Protein AF-A0A812UZ94-F1 (afdb_monomer)

Solvent-accessible surface area (backbone atoms only — not comparable to full-atom values): 16122 Å² total; per-residue (Å²): 138,84,85,81,78,79,76,74,79,76,76,75,58,79,16,73,42,64,93,39,60,59,70,57,32,47,74,72,68,49,76,82,54,47,63,86,44,44,56,49,54,38,45,9,80,74,51,64,60,70,70,61,31,51,54,51,51,44,67,63,36,48,63,55,65,44,70,44,53,54,57,40,67,36,97,83,65,80,47,77,34,67,25,68,38,75,35,92,73,45,68,80,71,57,62,71,57,18,50,54,41,22,54,40,22,64,75,65,41,54,71,78,71,88,79,67,84,50,37,30,31,30,78,41,89,82,66,49,81,50,28,33,25,51,54,64,54,47,59,68,54,11,53,55,53,42,56,65,70,40,72,85,69,74,52,65,28,47,54,51,40,51,72,62,34,45,71,70,33,38,29,37,42,47,59,55,15,59,57,40,53,52,50,47,25,48,51,51,48,59,70,60,51,76,48,79,57,50,74,64,54,51,49,51,52,49,53,48,52,50,54,56,45,53,52,49,23,70,76,70,73,52,43,92,84,41,90,60,31,68,61,52,52,54,51,49,53,50,56,54,38,63,76,45,90,66,62,78,81,78,77,80,75,88,70,79,86,78,92,75,88,83,89,79,81,88,81,78,88,85,137

pLDDT: mean 77.2, std 20.13, range [26.27, 94.75]

Radius of gyration: 25.33 Å; Cα contacts (8 Å, |Δi|>4): 313; chains: 1; bounding box: 79×41×74 Å

Sequence (271 aa):
MSTTTFVSAESKKKGLLQGLPPDQAHMAGTELYKPELTLEDLFGEDVPSGSALLDQVLAVYGDGHIDVPWFAPGENGKQMIRTIVRSPLSRELQLSTVEAYKNRILAESISQVAAGEPVFKFRSSARQWPIEAGTWNHRVAAVYAAAEEDTEKANHNIQTVLKRGLVSVKVVHPMIPPAIWRRFIITHNLFHSGSGSNFLDYLEDSLRLESEWELTCSQTGLHSQSAAYRNAYRNFVLAKSCLVGRVGTYGHRPSETQTHYYTGPLLMYDV

Structure (mmCIF, N/CA/C/O backbone):
data_AF-A0A812UZ94-F1
#
_entry.id   AF-A0A812UZ94-F1
#
loop_
_atom_site.group_PDB
_atom_site.id
_atom_site.type_symbol
_atom_site.label_atom_id
_atom_site.label_alt_id
_atom_site.label_comp_id
_atom_site.label_asym_id
_atom_site.label_entity_id
_atom_site.label_seq_id
_atom_site.pdbx_PDB_ins_code
_atom_site.Cartn_x
_atom_site.Cartn_y
_atom_site.Cartn_z
_atom_site.occupancy
_atom_site.B_iso_or_equiv
_atom_site.auth_seq_id
_atom_site.auth_comp_id
_atom_site.auth_asym_id
_atom_site.auth_atom_id
_atom_site.pdbx_PDB_model_num
ATOM 1 N N . MET A 1 1 ? -45.987 -3.554 43.458 1.00 40.44 1 MET A N 1
ATOM 2 C CA . MET A 1 1 ? -46.017 -4.132 42.099 1.00 40.44 1 MET A CA 1
ATOM 3 C C . MET A 1 1 ? -44.882 -3.483 41.331 1.00 40.44 1 MET A C 1
ATOM 5 O O . MET A 1 1 ? -44.934 -2.279 41.138 1.00 40.44 1 MET A O 1
ATOM 9 N N . SER A 1 2 ? -43.812 -4.231 41.053 1.00 35.44 2 SER A N 1
ATOM 10 C CA . SER A 1 2 ? -42.611 -3.706 40.394 1.00 35.44 2 SER A CA 1
ATOM 11 C C . SER A 1 2 ? -42.717 -4.000 38.903 1.00 35.44 2 SER A C 1
ATOM 13 O O . SER A 1 2 ? -42.797 -5.163 38.511 1.00 35.44 2 SER A O 1
ATOM 15 N N . THR A 1 3 ? -42.806 -2.955 38.091 1.00 38.44 3 THR A N 1
ATOM 16 C CA . THR A 1 3 ? -42.899 -3.044 36.635 1.00 38.44 3 THR A CA 1
ATOM 17 C C . THR A 1 3 ? -41.500 -3.303 36.087 1.00 38.44 3 THR A C 1
ATOM 19 O O . THR A 1 3 ? -40.688 -2.390 35.960 1.00 38.44 3 THR A O 1
ATOM 22 N N . THR A 1 4 ? -41.184 -4.567 35.811 1.00 42.00 4 THR A N 1
ATOM 23 C CA . THR A 1 4 ? -39.964 -4.939 35.091 1.00 42.00 4 THR A CA 1
ATOM 24 C C . THR A 1 4 ? -40.142 -4.561 33.626 1.00 42.00 4 THR A C 1
ATOM 26 O O . THR A 1 4 ? -40.819 -5.253 32.868 1.00 42.00 4 THR A O 1
ATOM 29 N N . THR A 1 5 ? -39.562 -3.433 33.232 1.00 42.66 5 THR A N 1
ATOM 30 C CA . THR A 1 5 ? -39.446 -3.037 31.830 1.00 42.66 5 THR A CA 1
ATOM 31 C C . THR A 1 5 ? -38.493 -4.013 31.144 1.00 42.66 5 THR A C 1
ATOM 33 O O . THR A 1 5 ? -37.282 -3.959 31.351 1.00 42.66 5 THR A O 1
ATOM 36 N N . PHE A 1 6 ? -39.035 -4.940 30.354 1.00 42.31 6 PHE A N 1
ATOM 37 C CA . PHE A 1 6 ? -38.239 -5.722 29.415 1.00 42.31 6 PHE A CA 1
ATOM 38 C C . PHE A 1 6 ? -37.716 -4.764 28.345 1.00 42.31 6 PHE A C 1
ATOM 40 O O . PHE A 1 6 ? -38.462 -4.315 27.477 1.00 42.31 6 PHE A O 1
ATOM 47 N N . VAL A 1 7 ? -36.433 -4.421 28.437 1.00 43.28 7 VAL A N 1
ATOM 48 C CA . VAL A 1 7 ? -35.713 -3.782 27.338 1.00 43.28 7 VAL A CA 1
ATOM 49 C C . VAL A 1 7 ? -35.650 -4.822 26.223 1.00 43.28 7 VAL A C 1
ATOM 51 O O . VAL A 1 7 ? -34.982 -5.846 26.355 1.00 43.28 7 VAL A O 1
ATOM 54 N N . SER A 1 8 ? -36.427 -4.598 25.164 1.00 45.09 8 SER A N 1
ATOM 55 C CA . SER A 1 8 ? -36.336 -5.355 23.918 1.00 45.09 8 SER A CA 1
ATOM 56 C C . SER A 1 8 ? -34.883 -5.336 23.460 1.00 45.09 8 SER A C 1
ATOM 58 O O . SER A 1 8 ? -34.333 -4.257 23.254 1.00 45.09 8 SER A O 1
ATOM 60 N N . ALA A 1 9 ? -34.261 -6.507 23.311 1.00 50.81 9 ALA A N 1
ATOM 61 C CA . ALA A 1 9 ? -32.967 -6.611 22.654 1.00 50.81 9 ALA A CA 1
ATOM 62 C C . ALA A 1 9 ? -33.116 -6.021 21.245 1.00 50.81 9 ALA A C 1
ATOM 64 O O . ALA A 1 9 ? -33.854 -6.570 20.425 1.00 50.81 9 ALA A O 1
ATOM 65 N N . GLU A 1 10 ? -32.493 -4.870 20.988 1.00 53.47 10 GLU A N 1
ATOM 66 C CA . GLU A 1 10 ? -32.397 -4.311 19.642 1.00 53.47 10 GLU A CA 1
ATOM 67 C C . GLU A 1 10 ? -31.815 -5.397 18.736 1.00 53.47 10 GLU A C 1
ATOM 69 O O . GLU A 1 10 ? -30.746 -5.952 19.007 1.00 53.47 10 GLU A O 1
ATOM 74 N N . SER A 1 11 ? -32.564 -5.791 17.703 1.00 60.16 11 SER A N 1
ATOM 75 C CA . SER A 1 11 ? -32.073 -6.796 16.772 1.00 60.16 11 SER A CA 1
ATOM 76 C C . SER A 1 11 ? -30.892 -6.188 16.024 1.00 60.16 11 SER A C 1
ATOM 78 O O . SER A 1 11 ? -31.105 -5.295 15.201 1.00 60.16 11 SER A O 1
ATOM 80 N N . LYS A 1 12 ? -29.673 -6.659 16.313 1.00 67.75 12 LYS A N 1
ATOM 81 C CA . LYS A 1 12 ? -28.459 -6.229 15.610 1.00 67.75 12 LYS A CA 1
ATOM 82 C C . LYS A 1 12 ? -28.704 -6.201 14.101 1.00 67.75 12 LYS A C 1
ATOM 84 O O . LYS A 1 12 ? -29.200 -7.192 13.546 1.00 67.75 12 LYS A O 1
ATOM 89 N N . LYS A 1 13 ? -28.362 -5.097 13.428 1.00 73.75 13 LYS A N 1
ATOM 90 C CA . LYS A 1 13 ? -28.493 -4.987 11.967 1.00 73.75 13 LYS A CA 1
ATOM 91 C C . LYS A 1 13 ? -27.673 -6.102 11.309 1.00 73.75 13 LYS A C 1
ATOM 93 O O . LYS A 1 13 ? -26.450 -6.152 11.452 1.00 73.75 13 LYS A O 1
ATOM 98 N N . LYS A 1 14 ? -28.351 -7.003 10.592 1.00 81.44 14 LYS A N 1
ATOM 99 C CA . LYS A 1 14 ? -27.694 -8.082 9.846 1.00 81.44 14 LYS A CA 1
ATOM 100 C C . LYS A 1 14 ? -27.043 -7.532 8.581 1.00 81.44 14 LYS A C 1
ATOM 102 O O . LYS A 1 14 ? -27.687 -6.799 7.833 1.00 81.44 14 LYS A O 1
ATOM 107 N N . GLY A 1 15 ? -25.784 -7.895 8.356 1.00 84.38 15 GLY A N 1
ATOM 108 C CA . GLY A 1 15 ? -25.056 -7.547 7.136 1.00 84.38 15 GLY A CA 1
ATOM 109 C C . GLY A 1 15 ? -25.480 -8.392 5.936 1.00 84.38 15 GLY A C 1
ATOM 110 O O . GLY A 1 15 ? -25.956 -9.517 6.098 1.00 84.38 15 GLY A O 1
ATOM 111 N N . LEU A 1 16 ? -25.253 -7.874 4.729 1.00 84.50 16 LEU A N 1
ATOM 112 C CA . LEU A 1 16 ? -25.546 -8.545 3.456 1.00 84.50 16 LEU A CA 1
ATOM 113 C C . LEU A 1 16 ? -24.808 -9.885 3.278 1.00 84.50 16 LEU A C 1
ATOM 115 O O . LEU A 1 16 ? -25.296 -10.760 2.570 1.00 84.50 16 LEU A O 1
ATOM 119 N N . LEU A 1 17 ? -23.648 -10.050 3.918 1.00 84.19 17 LEU A N 1
ATOM 120 C CA . LEU A 1 17 ? -22.812 -11.254 3.856 1.00 84.19 17 LEU A CA 1
ATOM 121 C C . LEU A 1 17 ? -22.920 -12.121 5.120 1.00 84.19 17 LEU A C 1
ATOM 123 O O . LEU A 1 17 ? -22.176 -13.088 5.285 1.00 84.19 17 LEU A O 1
ATOM 127 N N . GLN A 1 18 ? -23.814 -11.793 6.058 1.00 76.88 18 GLN A N 1
ATOM 128 C CA . GLN A 1 18 ? -23.871 -12.515 7.325 1.00 76.88 18 GLN A CA 1
ATOM 129 C C . GLN A 1 18 ? -24.400 -13.943 7.123 1.00 76.88 18 GL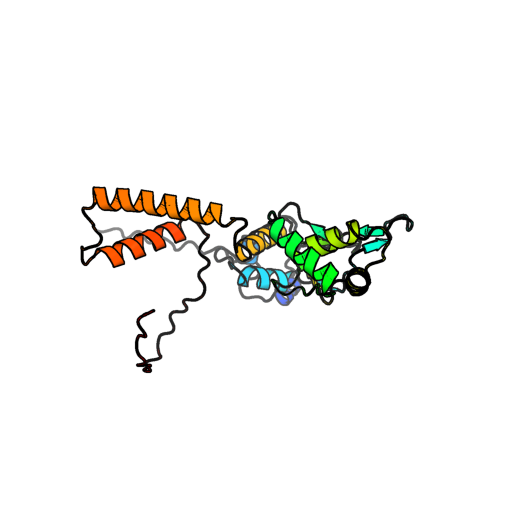N A C 1
ATOM 131 O O . GLN A 1 18 ? -25.591 -14.164 6.919 1.00 76.88 18 GLN A O 1
ATOM 136 N N . GLY A 1 19 ? -23.492 -14.918 7.223 1.00 66.62 19 GLY A N 1
ATOM 137 C CA . GLY A 1 19 ? -23.795 -16.340 7.041 1.00 66.62 19 GLY A CA 1
ATOM 138 C C . GLY A 1 19 ? -23.754 -16.820 5.589 1.00 66.62 19 GLY A C 1
ATOM 139 O O . GLY A 1 19 ? -24.089 -17.976 5.346 1.00 66.62 19 GLY A O 1
ATOM 140 N N . LEU A 1 20 ? -23.328 -15.973 4.646 1.00 72.75 20 LEU A N 1
ATOM 141 C CA . LEU A 1 20 ? -23.179 -16.325 3.235 1.00 72.75 20 LEU A CA 1
ATOM 142 C C . LEU A 1 20 ? -21.764 -15.984 2.754 1.00 72.75 20 LEU A C 1
ATOM 144 O O . LEU A 1 20 ? -21.327 -14.844 2.920 1.00 72.75 20 LEU A O 1
ATOM 148 N N . PRO A 1 21 ? -21.038 -16.928 2.136 1.00 75.50 21 PRO A N 1
ATOM 149 C CA . PRO A 1 21 ? -19.824 -16.583 1.420 1.00 75.50 21 PRO A CA 1
ATOM 150 C C . PRO A 1 21 ? -20.145 -15.699 0.190 1.00 75.50 21 PRO A C 1
ATOM 152 O O . PRO A 1 21 ? -21.288 -15.672 -0.285 1.00 75.50 21 PRO A O 1
ATOM 155 N N . PRO A 1 22 ? -19.169 -14.916 -0.309 1.00 72.75 22 PRO A N 1
ATOM 156 C CA . PRO A 1 22 ? -19.425 -13.841 -1.278 1.00 72.75 22 PRO A CA 1
ATOM 157 C C . PRO A 1 22 ? -20.030 -14.317 -2.608 1.00 72.75 22 PRO A C 1
ATOM 159 O O . PRO A 1 22 ? -20.864 -13.632 -3.202 1.00 72.75 22 PRO A O 1
ATOM 162 N N . ASP A 1 23 ? -19.648 -15.513 -3.048 1.00 73.88 23 ASP A N 1
ATOM 163 C CA . ASP A 1 23 ? -20.172 -16.203 -4.227 1.00 73.88 23 ASP A CA 1
ATOM 164 C C . ASP A 1 23 ? -21.677 -16.489 -4.106 1.00 73.88 23 ASP A C 1
ATOM 166 O O . ASP A 1 23 ? -22.444 -16.231 -5.036 1.00 73.88 23 ASP A O 1
ATOM 170 N N . GLN A 1 24 ? -22.128 -16.932 -2.931 1.00 76.50 24 GLN A N 1
ATOM 171 C CA . GLN A 1 24 ? -23.540 -17.214 -2.668 1.00 76.50 24 GLN A CA 1
ATOM 172 C C . GLN A 1 24 ? -24.381 -15.937 -2.570 1.00 76.50 24 GLN A C 1
ATOM 174 O O . GLN A 1 24 ? -25.518 -15.913 -3.043 1.00 76.50 24 GLN A O 1
ATOM 179 N N . ALA A 1 25 ? -23.825 -14.855 -2.018 1.00 77.06 25 ALA A N 1
ATOM 180 C CA . ALA A 1 25 ? -24.505 -13.562 -1.979 1.00 77.06 25 ALA A CA 1
ATOM 181 C C . ALA A 1 25 ? -24.750 -13.004 -3.393 1.00 77.06 25 ALA A C 1
ATOM 183 O O . ALA A 1 25 ? -25.838 -12.490 -3.674 1.00 77.06 25 ALA A O 1
ATOM 184 N N . HIS A 1 26 ? -23.777 -13.159 -4.300 1.00 73.44 26 HIS A N 1
ATOM 185 C CA . HIS A 1 26 ? -23.927 -12.760 -5.699 1.00 73.44 26 HIS A CA 1
ATOM 186 C C . HIS A 1 26 ? -24.997 -13.595 -6.420 1.00 73.44 26 HIS A C 1
ATOM 188 O O . HIS A 1 26 ? -25.860 -13.038 -7.098 1.00 73.44 26 HIS A O 1
ATOM 194 N N . MET A 1 27 ? -25.009 -14.918 -6.208 1.00 70.38 27 MET A N 1
ATOM 195 C CA . MET A 1 27 ? -26.043 -15.810 -6.754 1.00 70.38 27 MET A CA 1
ATOM 196 C C . MET A 1 27 ? -27.454 -15.487 -6.244 1.00 70.38 27 MET A C 1
ATOM 198 O O . MET A 1 27 ? -28.425 -15.671 -6.974 1.00 70.38 27 MET A O 1
ATOM 202 N N . ALA A 1 28 ? -27.576 -14.971 -5.019 1.00 74.19 28 ALA A N 1
ATOM 203 C CA . ALA A 1 28 ? -28.841 -14.515 -4.445 1.00 74.19 28 ALA A CA 1
ATOM 204 C C . ALA A 1 28 ? -29.312 -13.144 -4.981 1.00 74.19 28 ALA A C 1
ATOM 206 O O . ALA A 1 28 ? -30.327 -12.624 -4.519 1.00 74.19 28 ALA A O 1
ATOM 207 N N . GLY A 1 29 ? -28.595 -12.547 -5.943 1.00 76.38 29 GLY A N 1
ATOM 208 C CA . GLY A 1 29 ? -28.934 -11.250 -6.536 1.00 76.38 29 GLY A CA 1
ATOM 209 C C . GLY A 1 29 ? -28.496 -10.045 -5.698 1.00 76.38 29 GLY A C 1
ATOM 210 O O . GLY A 1 29 ? -28.984 -8.937 -5.917 1.00 76.38 29 GLY A O 1
ATOM 211 N N . THR A 1 30 ? -27.586 -10.235 -4.738 1.00 84.06 30 THR A N 1
ATOM 212 C CA . THR A 1 30 ? -27.073 -9.132 -3.916 1.00 84.06 30 THR A CA 1
ATOM 213 C C . THR A 1 30 ? -26.075 -8.300 -4.714 1.00 84.06 30 THR A C 1
ATOM 215 O O . THR A 1 30 ? -25.044 -8.793 -5.176 1.00 84.06 30 THR A O 1
ATOM 218 N N . GLU A 1 31 ? -26.352 -7.008 -4.855 1.00 87.56 31 GLU A N 1
ATOM 219 C CA . GLU A 1 31 ? -25.500 -6.091 -5.609 1.00 87.56 31 GLU A CA 1
ATOM 220 C C . GLU A 1 31 ? -24.368 -5.531 -4.729 1.00 87.56 31 GLU A C 1
ATOM 222 O O . GLU A 1 31 ? -24.507 -4.490 -4.092 1.00 87.56 31 GLU A O 1
ATOM 227 N N . LEU A 1 32 ? -23.229 -6.232 -4.695 1.00 89.38 32 LEU A N 1
ATOM 228 C CA . LEU A 1 32 ? -22.078 -5.923 -3.825 1.00 89.38 32 LEU A CA 1
ATOM 229 C C . LEU A 1 32 ? -21.199 -4.751 -4.305 1.00 89.38 32 LEU A C 1
ATOM 231 O O . LEU A 1 32 ? -20.274 -4.347 -3.599 1.00 89.38 32 LEU A O 1
ATOM 235 N N . TYR A 1 33 ? -21.464 -4.204 -5.493 1.00 90.94 33 TYR A N 1
ATOM 236 C CA . TYR A 1 33 ? -20.670 -3.132 -6.113 1.00 90.94 33 TYR A CA 1
ATOM 237 C C . TYR A 1 33 ? -21.367 -1.765 -6.101 1.00 90.94 33 TYR A C 1
ATOM 239 O O . TYR A 1 33 ? -20.887 -0.826 -6.737 1.00 90.94 33 TYR A O 1
ATOM 247 N N . LYS A 1 34 ? -22.483 -1.634 -5.370 1.00 91.69 34 LYS A N 1
ATOM 248 C CA . LYS A 1 34 ? -23.162 -0.349 -5.169 1.00 91.69 34 LYS A CA 1
ATOM 249 C C . LYS A 1 34 ? -22.209 0.667 -4.516 1.00 91.69 34 LYS A C 1
ATOM 251 O O . LYS A 1 34 ? -21.675 0.371 -3.443 1.00 91.69 34 LYS A O 1
ATOM 256 N N . PRO A 1 35 ? -21.974 1.847 -5.123 1.00 90.81 35 PRO A N 1
ATOM 257 C CA . PRO A 1 35 ? -20.995 2.821 -4.630 1.00 90.81 35 PRO A CA 1
ATOM 258 C C . PRO A 1 35 ? -21.211 3.283 -3.183 1.00 90.81 35 PRO A C 1
ATOM 260 O O . PRO A 1 35 ? -20.250 3.638 -2.501 1.00 90.81 35 PRO A O 1
ATOM 263 N N . GLU A 1 36 ? -22.459 3.287 -2.725 1.00 91.38 36 GLU A N 1
ATOM 264 C CA . GLU A 1 36 ? -22.887 3.713 -1.394 1.00 91.38 36 GLU A CA 1
ATOM 265 C C . GLU A 1 36 ? -22.672 2.666 -0.291 1.00 91.38 36 GLU A C 1
ATOM 267 O O . GLU A 1 36 ? -22.837 2.997 0.882 1.00 91.38 36 GLU A O 1
ATOM 272 N N . LEU A 1 37 ? -22.291 1.427 -0.632 1.00 91.62 37 LEU A N 1
ATOM 273 C CA . LEU A 1 37 ? -22.114 0.370 0.363 1.00 91.62 37 LEU A CA 1
ATOM 274 C C . LEU A 1 37 ? -20.970 0.663 1.333 1.00 91.62 37 LEU A C 1
ATOM 276 O O . LEU A 1 37 ? -19.851 1.021 0.946 1.00 91.62 37 LEU A O 1
ATOM 280 N N . THR A 1 38 ? -21.257 0.419 2.608 1.00 89.44 38 THR A N 1
ATOM 281 C CA . THR A 1 38 ? -20.302 0.480 3.717 1.00 89.44 38 THR A CA 1
ATOM 282 C C . THR A 1 38 ? -19.901 -0.919 4.190 1.00 89.44 38 THR A C 1
ATOM 284 O O . THR A 1 38 ? -20.468 -1.928 3.767 1.00 89.44 38 THR A O 1
ATOM 287 N N . LEU A 1 39 ? -18.911 -1.006 5.085 1.00 87.88 39 LEU A N 1
ATOM 288 C CA . LEU A 1 39 ? -18.560 -2.289 5.699 1.00 87.88 39 LEU A CA 1
ATOM 289 C C . LEU A 1 39 ? -19.668 -2.792 6.626 1.00 87.88 39 LEU A C 1
ATOM 291 O O . LEU A 1 39 ? -19.888 -3.994 6.713 1.00 87.88 39 LEU A O 1
ATOM 295 N N . GLU A 1 40 ? -20.366 -1.879 7.291 1.00 89.56 40 GLU A N 1
ATOM 296 C CA . GLU A 1 40 ? -21.490 -2.158 8.177 1.00 89.56 40 GLU A CA 1
ATOM 297 C C . GLU A 1 40 ? -22.680 -2.721 7.389 1.00 89.56 40 GLU A C 1
ATOM 299 O O . GLU A 1 40 ? -23.384 -3.608 7.866 1.00 89.56 40 GLU A O 1
ATOM 304 N N . ASP A 1 41 ? -22.888 -2.266 6.150 1.00 89.00 41 ASP A N 1
ATOM 305 C CA . ASP A 1 41 ? -23.893 -2.864 5.266 1.00 89.00 41 ASP A CA 1
ATOM 306 C C . ASP A 1 41 ? -23.511 -4.292 4.862 1.00 89.00 41 ASP A C 1
ATOM 308 O O . ASP A 1 41 ? -24.377 -5.162 4.795 1.00 89.00 41 ASP A O 1
ATOM 312 N N . LEU A 1 42 ? -22.223 -4.571 4.642 1.00 87.44 42 LEU A N 1
ATOM 313 C CA . LEU A 1 42 ? -21.756 -5.912 4.284 1.00 87.44 42 LEU A CA 1
ATOM 314 C C . LEU A 1 42 ? -21.757 -6.888 5.462 1.00 87.44 42 LEU A C 1
ATOM 316 O O . LEU A 1 42 ? -22.227 -8.015 5.323 1.00 87.44 42 LEU A O 1
ATOM 320 N N . PHE A 1 43 ? -21.224 -6.476 6.609 1.00 86.31 43 PHE A N 1
ATOM 321 C CA . PHE A 1 43 ? -20.904 -7.371 7.724 1.00 86.31 43 PHE A CA 1
ATOM 322 C C . PHE A 1 43 ? -21.817 -7.187 8.945 1.00 86.31 43 PHE A C 1
ATOM 324 O O . PHE A 1 43 ? -21.796 -8.022 9.848 1.00 86.31 43 PHE A O 1
ATOM 331 N N . GLY A 1 44 ? -22.670 -6.160 8.955 1.00 86.44 44 GLY A N 1
ATOM 332 C CA . GLY A 1 44 ? -23.532 -5.818 10.085 1.00 86.44 44 GLY A CA 1
ATOM 333 C C . GLY A 1 44 ? -22.801 -4.977 11.131 1.00 86.44 44 GLY A C 1
ATOM 334 O O . GLY A 1 44 ? -21.785 -4.351 10.845 1.00 86.44 44 GLY A O 1
ATOM 335 N N . GLU A 1 45 ? -23.319 -4.963 12.359 1.00 82.06 45 GLU A N 1
ATOM 336 C CA . GLU A 1 45 ? -22.730 -4.197 13.475 1.00 82.06 45 GLU A CA 1
ATOM 337 C C . GLU A 1 45 ? -21.367 -4.729 13.942 1.00 82.06 45 GLU A C 1
ATOM 339 O O . GLU A 1 45 ? -20.526 -3.962 14.407 1.00 82.06 45 GLU A O 1
ATOM 344 N N . ASP A 1 46 ? -21.119 -6.029 13.782 1.00 80.19 46 ASP A N 1
ATOM 345 C CA . ASP A 1 46 ? -19.884 -6.686 14.214 1.00 80.19 46 ASP A CA 1
ATOM 346 C C . ASP A 1 46 ? -18.850 -6.713 13.065 1.00 80.19 46 ASP A C 1
ATOM 348 O O . ASP A 1 46 ? -18.359 -7.772 12.666 1.00 80.19 46 ASP A O 1
ATOM 352 N N . VAL A 1 47 ? -18.537 -5.538 12.497 1.00 81.38 47 VAL A N 1
ATOM 353 C CA . VAL A 1 47 ? -17.569 -5.411 11.393 1.00 81.38 47 VAL A CA 1
ATOM 354 C C . VAL A 1 47 ? -16.207 -5.969 11.829 1.00 81.38 47 VAL A C 1
ATOM 356 O O . VAL A 1 47 ? -15.655 -5.512 12.838 1.00 81.38 47 VAL A O 1
ATOM 359 N N . PRO A 1 48 ? -15.614 -6.913 11.068 1.00 79.31 48 PRO A N 1
ATOM 360 C CA . PRO A 1 48 ? -14.273 -7.394 11.342 1.00 79.31 48 PRO A CA 1
ATOM 361 C C . PRO A 1 48 ? -13.303 -6.222 11.433 1.00 79.31 48 PRO A C 1
ATOM 363 O O . PRO A 1 48 ? -13.345 -5.286 10.636 1.00 79.31 48 PRO A O 1
ATOM 366 N N . SER A 1 49 ? -12.405 -6.277 12.404 1.00 79.88 49 SER A N 1
ATOM 367 C CA . SER A 1 49 ? -11.294 -5.345 12.476 1.00 79.88 49 SER A CA 1
ATOM 368 C C . SER A 1 49 ? -10.026 -6.049 12.043 1.00 79.88 49 SER A C 1
ATOM 370 O O . SER A 1 49 ? -9.952 -7.273 11.901 1.00 79.88 49 SER A O 1
ATOM 372 N N . GLY A 1 50 ? -8.988 -5.261 11.853 1.00 79.38 50 GLY A N 1
ATOM 373 C CA . GLY A 1 50 ? -7.684 -5.851 11.809 1.00 79.38 50 GLY A CA 1
ATOM 374 C C . GLY A 1 50 ? -7.339 -6.523 10.463 1.00 79.38 50 GLY A C 1
ATOM 375 O O . GLY A 1 50 ? -7.828 -6.119 9.410 1.00 79.38 50 GLY A O 1
ATOM 376 N N . SER A 1 51 ? -6.485 -7.551 10.499 1.00 80.38 51 SER A N 1
ATOM 377 C CA . SER A 1 51 ? -6.119 -8.342 9.318 1.00 80.3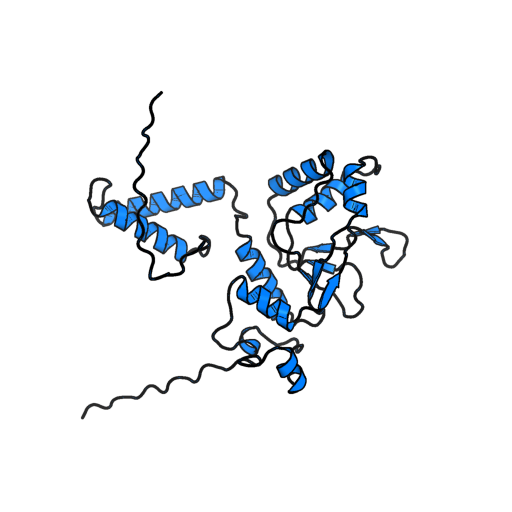8 51 SER A CA 1
ATOM 378 C C . SER A 1 51 ? -7.318 -9.128 8.797 1.00 80.38 51 SER A C 1
ATOM 380 O O . SER A 1 51 ? -7.492 -9.238 7.591 1.00 80.38 51 SER A O 1
ATOM 382 N N . ALA A 1 52 ? -8.209 -9.558 9.699 1.00 81.12 52 ALA A N 1
ATOM 383 C CA . ALA A 1 52 ? -9.453 -10.226 9.343 1.00 81.12 52 ALA A CA 1
ATOM 384 C C . ALA A 1 52 ? -10.337 -9.352 8.440 1.00 81.12 52 ALA A C 1
ATOM 386 O O . ALA A 1 52 ? -10.966 -9.871 7.524 1.00 81.12 52 ALA A O 1
ATOM 387 N N . LEU A 1 53 ? -10.352 -8.028 8.642 1.00 84.44 53 LEU A N 1
ATOM 388 C CA . LEU A 1 53 ? -11.039 -7.120 7.721 1.00 84.44 53 LEU A CA 1
ATOM 389 C C . LEU A 1 53 ? -10.406 -7.125 6.330 1.00 84.44 53 LEU A C 1
ATOM 391 O O . LEU A 1 53 ? -11.120 -7.168 5.331 1.00 84.44 53 LEU A O 1
ATOM 395 N N . LEU A 1 54 ? -9.075 -7.053 6.263 1.00 86.69 54 LEU A N 1
ATOM 396 C CA . LEU A 1 54 ? -8.350 -7.037 4.993 1.00 86.69 54 LEU A CA 1
ATOM 397 C C . LEU A 1 54 ? -8.619 -8.329 4.213 1.00 86.69 54 LEU A C 1
ATOM 399 O O . LEU A 1 54 ? -8.947 -8.263 3.031 1.00 86.69 54 LEU A O 1
ATOM 403 N N . ASP A 1 55 ? -8.567 -9.474 4.893 1.00 87.12 55 ASP A N 1
ATOM 404 C CA . ASP A 1 55 ? -8.831 -10.787 4.305 1.00 87.12 55 ASP A CA 1
ATOM 405 C C . ASP A 1 55 ? -10.275 -10.914 3.810 1.00 87.12 55 ASP A C 1
ATOM 407 O O . ASP A 1 55 ? -10.502 -11.397 2.704 1.00 87.12 55 ASP A O 1
ATOM 411 N N . GLN A 1 56 ? -11.256 -10.426 4.576 1.00 88.12 56 GLN A N 1
ATOM 412 C CA . GLN A 1 56 ? -12.666 -10.445 4.170 1.00 88.12 56 GLN A CA 1
ATOM 413 C C . GLN A 1 56 ? -12.931 -9.538 2.965 1.00 88.12 56 GLN A C 1
ATOM 415 O O . GLN A 1 56 ? -13.606 -9.940 2.019 1.00 88.12 56 GLN A O 1
ATOM 420 N N . VAL A 1 57 ? -12.358 -8.331 2.946 1.00 90.56 57 VAL A N 1
ATOM 421 C CA . VAL A 1 57 ? -12.456 -7.437 1.782 1.00 90.56 57 VAL A CA 1
ATOM 422 C C . VAL A 1 57 ? -11.821 -8.087 0.551 1.00 90.56 57 VAL A C 1
ATOM 424 O O . VAL A 1 57 ? -12.395 -8.012 -0.532 1.00 90.56 57 VAL A O 1
ATOM 427 N N . LEU A 1 58 ? -10.677 -8.758 0.701 1.00 90.69 58 LEU A N 1
ATOM 428 C CA . LEU A 1 58 ? -10.026 -9.493 -0.387 1.00 90.69 58 LEU A CA 1
ATOM 429 C C . LEU A 1 58 ? -10.816 -10.730 -0.831 1.00 90.69 58 LEU A C 1
ATOM 431 O O . LEU A 1 58 ? -10.813 -11.042 -2.016 1.00 90.69 58 LEU A O 1
ATOM 435 N N . ALA A 1 59 ? -11.506 -11.416 0.078 1.00 89.44 59 ALA A N 1
ATOM 436 C CA . ALA A 1 59 ? -12.358 -12.552 -0.264 1.00 89.44 59 ALA A CA 1
ATOM 437 C C . ALA A 1 59 ? -13.582 -12.123 -1.088 1.00 89.44 59 ALA A C 1
ATOM 439 O O . ALA A 1 59 ? -13.999 -12.843 -1.990 1.00 89.44 59 ALA A O 1
ATOM 440 N N . VAL A 1 60 ? -14.142 -10.945 -0.796 1.00 90.50 60 VAL A N 1
ATOM 441 C CA . VAL A 1 60 ? -15.318 -10.407 -1.500 1.00 90.50 60 VAL A CA 1
ATOM 442 C C . VAL A 1 60 ? -14.933 -9.725 -2.812 1.00 90.50 60 VAL A C 1
ATOM 444 O O . VAL A 1 60 ? -15.590 -9.913 -3.831 1.00 90.50 60 VAL A O 1
ATOM 447 N N . TYR A 1 61 ? -13.887 -8.899 -2.783 1.00 93.31 61 TYR A N 1
ATOM 448 C CA . TYR A 1 61 ? -13.544 -7.984 -3.873 1.00 93.31 61 TYR A CA 1
ATOM 449 C C . TYR A 1 61 ? -12.233 -8.327 -4.579 1.00 93.31 61 TYR A C 1
ATOM 451 O O . TYR A 1 61 ? -11.803 -7.558 -5.437 1.00 93.31 61 TYR A O 1
ATOM 459 N N . GLY A 1 62 ? -11.572 -9.430 -4.232 1.00 92.81 62 GLY A N 1
ATOM 460 C CA . GLY A 1 62 ? -10.365 -9.884 -4.914 1.00 92.81 62 GLY A CA 1
ATOM 461 C C . GLY A 1 62 ? -10.634 -10.191 -6.386 1.00 92.81 62 GLY A C 1
ATOM 462 O O . GLY A 1 62 ? -11.574 -10.898 -6.726 1.00 92.81 62 GLY A O 1
ATOM 463 N N . ASP A 1 63 ? -9.783 -9.665 -7.259 1.00 92.25 63 ASP A N 1
ATOM 464 C CA . ASP A 1 63 ? -9.851 -9.799 -8.721 1.00 92.25 63 ASP A CA 1
ATOM 465 C C . ASP A 1 63 ? -8.597 -10.519 -9.257 1.00 92.25 63 ASP A C 1
ATOM 467 O O . ASP A 1 63 ? -8.094 -10.258 -10.349 1.00 92.25 63 ASP A O 1
ATOM 471 N N . GLY A 1 64 ? -8.052 -11.420 -8.433 1.00 91.44 64 GLY A N 1
ATOM 472 C CA . GLY A 1 64 ? -6.889 -12.243 -8.747 1.00 91.44 64 GLY A CA 1
ATOM 473 C C . GLY A 1 64 ? -5.538 -11.584 -8.458 1.00 91.44 64 GLY A C 1
ATOM 474 O O . GLY A 1 64 ? -5.407 -10.707 -7.598 1.00 91.44 64 GLY A O 1
ATOM 475 N N . HIS A 1 65 ? -4.518 -12.074 -9.165 1.00 92.81 65 HIS A N 1
ATOM 476 C CA . HIS A 1 65 ? -3.133 -11.630 -9.040 1.00 92.81 65 HIS A CA 1
ATOM 477 C C . HIS A 1 65 ? -2.578 -11.217 -10.403 1.00 92.81 65 HIS A C 1
ATOM 479 O O . HIS A 1 65 ? -2.907 -11.837 -11.415 1.00 92.81 65 HIS A O 1
ATOM 485 N N . ILE A 1 66 ? -1.722 -10.196 -10.422 1.00 92.50 66 ILE A N 1
ATOM 486 C CA . ILE A 1 66 ? -1.048 -9.724 -11.637 1.00 92.50 66 ILE A CA 1
ATOM 487 C C . ILE A 1 66 ? 0.434 -9.459 -11.381 1.00 92.50 66 ILE A C 1
ATOM 489 O O . ILE A 1 66 ? 0.835 -9.118 -10.267 1.00 92.50 66 ILE A O 1
ATOM 493 N N . ASP A 1 67 ? 1.228 -9.518 -12.443 1.00 92.19 67 ASP A N 1
ATOM 494 C CA . ASP A 1 67 ? 2.584 -8.983 -12.436 1.00 92.19 67 ASP A CA 1
ATOM 495 C C . ASP A 1 67 ? 2.542 -7.505 -12.841 1.00 92.19 67 ASP A C 1
ATOM 497 O O . ASP A 1 67 ? 1.911 -7.127 -13.831 1.00 92.19 67 ASP A O 1
ATOM 501 N N . VAL A 1 68 ? 3.199 -6.651 -12.059 1.00 91.69 68 VAL A N 1
ATOM 502 C CA . VAL A 1 68 ? 3.202 -5.198 -12.252 1.00 91.69 68 VAL A CA 1
ATOM 503 C C . VAL A 1 68 ? 4.617 -4.745 -12.604 1.00 91.69 68 VAL A C 1
ATOM 505 O O . VAL A 1 68 ? 5.487 -4.737 -11.728 1.00 91.69 68 VAL A O 1
ATOM 508 N N . PRO A 1 69 ? 4.891 -4.343 -13.859 1.00 93.50 69 PRO A N 1
ATOM 509 C CA . PRO A 1 69 ? 6.170 -3.719 -14.187 1.00 93.50 69 PRO A CA 1
ATOM 510 C C . PRO A 1 69 ? 6.272 -2.378 -13.460 1.00 93.50 69 PRO A C 1
ATOM 512 O O . PRO A 1 69 ? 5.249 -1.757 -13.220 1.00 93.50 69 PRO A O 1
ATOM 515 N N . TRP A 1 70 ? 7.468 -1.890 -13.125 1.00 92.56 70 TRP A N 1
ATOM 516 C CA . TRP A 1 70 ? 7.628 -0.590 -12.440 1.00 92.56 70 TRP A CA 1
ATOM 517 C C . TRP A 1 70 ? 7.302 0.612 -13.333 1.00 92.56 70 TRP A C 1
ATOM 519 O O . TRP A 1 70 ? 6.833 1.650 -12.867 1.00 92.56 70 TRP A O 1
ATOM 529 N N . PHE A 1 71 ? 7.530 0.459 -14.635 1.00 94.06 71 PHE A N 1
ATOM 530 C CA . PHE A 1 71 ? 7.237 1.467 -15.641 1.00 94.06 71 PHE A CA 1
ATOM 531 C C . PHE A 1 71 ? 6.552 0.817 -16.842 1.00 94.06 71 PHE A C 1
ATOM 533 O O . PHE A 1 71 ? 6.875 -0.313 -17.205 1.00 94.06 71 PHE A O 1
ATOM 540 N N . ALA A 1 72 ? 5.636 1.542 -17.476 1.00 93.12 72 ALA A N 1
ATOM 541 C CA . ALA A 1 72 ? 4.960 1.114 -18.698 1.00 93.12 72 ALA A CA 1
ATOM 542 C C . ALA A 1 72 ? 4.887 2.273 -19.700 1.00 93.12 72 ALA A C 1
ATOM 544 O O . ALA A 1 72 ? 4.979 3.431 -19.285 1.00 93.12 72 ALA A O 1
ATOM 545 N N . PRO A 1 73 ? 4.711 2.000 -21.004 1.00 91.00 73 PRO A N 1
ATOM 546 C CA . PRO A 1 73 ? 4.422 3.050 -21.973 1.00 91.00 73 PRO A CA 1
ATOM 547 C C . PRO A 1 73 ? 3.144 3.803 -21.578 1.00 91.00 73 PRO A C 1
ATOM 549 O O . PRO A 1 73 ? 2.123 3.183 -21.282 1.00 91.00 73 PRO A O 1
ATOM 552 N N . GLY A 1 74 ? 3.201 5.134 -21.557 1.00 85.50 74 GLY A N 1
ATOM 553 C CA . GLY A 1 74 ? 2.015 5.980 -21.413 1.00 85.50 74 GLY A CA 1
ATOM 554 C C . GLY A 1 74 ? 1.132 5.949 -22.665 1.00 85.50 74 GLY A C 1
ATOM 555 O O . GLY A 1 74 ? 1.508 5.363 -23.679 1.00 85.50 74 GLY A O 1
ATOM 556 N N . GLU A 1 75 ? -0.015 6.634 -22.627 1.00 79.50 75 GLU A N 1
ATOM 557 C CA . GLU A 1 75 ? -1.027 6.629 -23.706 1.00 79.50 75 GLU A CA 1
ATOM 558 C C . GLU A 1 75 ? -0.458 6.964 -25.095 1.00 79.50 75 GLU A C 1
ATOM 560 O O . GLU A 1 75 ? -0.861 6.384 -26.099 1.00 79.50 75 GLU A O 1
ATOM 565 N N . ASN A 1 76 ? 0.545 7.843 -25.151 1.00 78.69 76 ASN A N 1
ATOM 566 C CA . ASN A 1 76 ? 1.176 8.273 -26.400 1.00 78.69 76 ASN A CA 1
ATOM 567 C C . ASN A 1 76 ? 2.330 7.360 -26.860 1.00 78.69 76 ASN A C 1
ATOM 569 O O . ASN A 1 76 ? 3.013 7.690 -27.829 1.00 78.69 76 ASN A O 1
ATOM 573 N N . GLY A 1 77 ? 2.640 6.284 -26.127 1.00 77.69 77 GLY A N 1
ATOM 574 C CA . GLY A 1 77 ? 3.710 5.314 -26.412 1.00 77.69 77 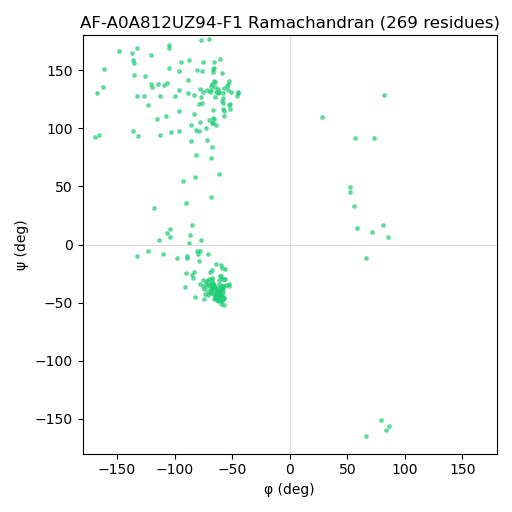GLY A CA 1
ATOM 575 C C . GLY A 1 77 ? 5.151 5.844 -26.323 1.00 77.69 77 GLY A C 1
ATOM 576 O O . GLY A 1 77 ? 6.094 5.061 -26.327 1.00 77.69 77 GLY A O 1
ATOM 577 N N . LYS A 1 78 ? 5.339 7.166 -26.234 1.00 76.25 78 LYS A N 1
ATOM 578 C CA . LYS A 1 78 ? 6.652 7.836 -26.290 1.00 76.25 78 LYS A CA 1
ATOM 579 C C . LYS A 1 78 ? 7.334 8.012 -24.937 1.00 76.25 78 LYS A C 1
ATOM 581 O O . LYS A 1 78 ? 8.551 8.148 -24.888 1.00 76.25 78 LYS A O 1
ATOM 586 N N . GLN A 1 79 ? 6.567 8.041 -23.851 1.00 84.88 79 GLN A N 1
ATOM 587 C CA . GLN A 1 79 ? 7.085 8.259 -22.504 1.00 84.88 79 GLN A CA 1
ATOM 588 C C . GLN A 1 79 ? 6.756 7.060 -21.625 1.00 84.88 79 GLN A C 1
ATOM 590 O O . GLN A 1 79 ? 5.625 6.576 -21.630 1.00 84.88 79 GLN A O 1
ATOM 595 N N . MET A 1 80 ? 7.740 6.611 -20.850 1.00 90.19 80 MET A N 1
ATOM 596 C CA . MET A 1 80 ? 7.513 5.643 -19.785 1.00 90.19 80 MET A CA 1
ATOM 597 C C . MET A 1 80 ? 6.895 6.361 -18.585 1.00 90.19 80 MET A C 1
ATOM 599 O O . MET A 1 80 ? 7.435 7.359 -18.109 1.00 90.19 80 MET A O 1
ATOM 603 N N . ILE A 1 81 ? 5.771 5.853 -18.095 1.00 92.88 81 ILE A N 1
ATOM 604 C CA . ILE A 1 81 ? 5.103 6.336 -16.887 1.00 92.88 81 ILE A CA 1
ATOM 605 C C . ILE A 1 81 ? 5.338 5.358 -15.740 1.00 92.88 81 ILE A C 1
ATOM 607 O O . ILE A 1 81 ? 5.496 4.156 -15.963 1.00 92.88 81 ILE A O 1
ATOM 611 N N . ARG A 1 82 ? 5.327 5.863 -14.503 1.00 94.25 82 ARG A N 1
ATOM 612 C CA . ARG A 1 82 ? 5.234 5.004 -13.315 1.00 94.25 82 ARG A CA 1
ATOM 613 C C . ARG A 1 82 ? 3.905 4.255 -13.365 1.00 94.25 82 ARG A C 1
ATOM 615 O O . ARG A 1 82 ? 2.862 4.876 -13.558 1.00 94.25 82 ARG A O 1
ATOM 622 N N . THR A 1 83 ? 3.932 2.944 -13.184 1.00 93.94 83 THR A N 1
ATOM 623 C CA . THR A 1 83 ? 2.719 2.107 -13.230 1.00 93.94 83 THR A CA 1
ATOM 624 C C . THR A 1 83 ? 1.965 2.095 -11.919 1.00 93.94 83 THR A C 1
ATOM 626 O O . THR A 1 83 ? 0.772 1.832 -11.928 1.00 93.94 83 THR A O 1
ATOM 629 N N . ILE A 1 84 ? 2.634 2.371 -10.801 1.00 93.19 84 ILE A N 1
ATOM 630 C CA . ILE A 1 84 ? 2.041 2.342 -9.466 1.00 93.19 84 ILE A CA 1
ATOM 631 C C . ILE A 1 84 ? 2.011 3.762 -8.934 1.00 93.19 84 ILE A C 1
ATOM 633 O O . ILE A 1 84 ? 3.037 4.442 -8.869 1.00 93.19 84 ILE A O 1
ATOM 637 N N . VAL A 1 85 ? 0.835 4.187 -8.496 1.00 92.31 85 VAL A N 1
ATOM 638 C CA . VAL A 1 85 ? 0.640 5.461 -7.808 1.00 92.31 85 VAL A CA 1
ATOM 639 C C . VAL A 1 85 ? 0.210 5.223 -6.370 1.00 92.31 85 VAL A C 1
ATOM 641 O O . VAL A 1 85 ? -0.623 4.364 -6.076 1.00 92.31 85 VAL A O 1
ATOM 644 N N . ARG A 1 86 ? 0.779 6.012 -5.461 1.00 90.00 86 ARG A N 1
ATOM 645 C CA . ARG A 1 86 ? 0.376 6.041 -4.056 1.00 90.00 86 ARG A CA 1
ATOM 646 C C . ARG A 1 86 ? -1.080 6.504 -3.953 1.00 90.00 86 ARG A C 1
ATOM 648 O O . ARG A 1 86 ? -1.442 7.506 -4.571 1.00 90.00 86 ARG A O 1
ATOM 655 N N . SER A 1 87 ? -1.895 5.814 -3.154 1.00 89.94 87 SER A N 1
ATOM 656 C CA . SER A 1 87 ? -3.221 6.325 -2.802 1.00 89.94 87 SER A CA 1
ATOM 657 C C . SER A 1 87 ? -3.079 7.612 -1.977 1.00 89.94 87 SER A C 1
ATOM 659 O O . SER A 1 87 ? -2.233 7.660 -1.080 1.00 89.94 87 SER A O 1
ATOM 661 N N . PRO A 1 88 ? -3.914 8.647 -2.185 1.00 87.38 88 PRO A N 1
ATOM 662 C CA . PRO A 1 88 ? -3.902 9.840 -1.330 1.00 87.38 88 PRO A CA 1
ATOM 663 C C . PRO A 1 88 ? -4.200 9.520 0.145 1.00 87.38 88 PRO A C 1
ATOM 665 O O . PRO A 1 88 ? -3.909 10.323 1.023 1.00 87.38 88 PRO A O 1
ATOM 668 N N . LEU A 1 89 ? -4.767 8.342 0.420 1.00 86.06 89 LEU A N 1
ATOM 669 C CA . LEU A 1 89 ? -5.061 7.846 1.761 1.00 86.06 89 LEU A CA 1
ATOM 670 C C . LEU A 1 89 ? -3.902 7.062 2.385 1.00 86.06 89 LEU A C 1
ATOM 672 O O . LEU A 1 89 ? -3.971 6.699 3.557 1.00 86.06 89 LEU A O 1
ATOM 676 N N . SER A 1 90 ? -2.858 6.735 1.621 1.00 85.50 90 SER A N 1
ATOM 677 C CA . SER A 1 90 ? -1.689 6.041 2.156 1.00 85.50 90 SER A CA 1
ATOM 678 C C . SER A 1 90 ? -0.961 6.933 3.157 1.00 85.50 90 SER A C 1
ATOM 680 O O . SER A 1 90 ? -0.782 8.126 2.913 1.00 85.50 90 SER A O 1
ATOM 682 N N . ARG A 1 91 ? -0.462 6.349 4.247 1.00 80.62 91 ARG A N 1
ATOM 683 C CA . ARG A 1 91 ? 0.351 7.072 5.235 1.00 80.62 91 ARG A CA 1
ATOM 684 C C . ARG A 1 91 ? 1.634 7.648 4.635 1.00 80.62 91 ARG A C 1
ATOM 686 O O . ARG A 1 91 ? 2.121 7.174 3.605 1.00 80.62 91 ARG A O 1
ATOM 693 N N . GLU A 1 92 ? 2.200 8.639 5.312 1.00 81.31 92 GLU A N 1
ATOM 694 C CA . GLU A 1 92 ? 3.547 9.113 5.009 1.00 81.31 92 GLU A CA 1
ATOM 695 C C . GLU A 1 92 ? 4.605 8.055 5.337 1.00 81.31 92 GLU A C 1
ATOM 697 O O . GLU A 1 92 ? 4.435 7.193 6.209 1.00 81.31 92 GLU A O 1
ATOM 702 N N . LEU A 1 93 ? 5.701 8.118 4.587 1.00 84.25 93 LEU A N 1
ATOM 703 C CA . LEU A 1 93 ? 6.829 7.212 4.713 1.00 84.25 93 LEU A CA 1
ATOM 704 C C . LEU A 1 93 ? 8.015 7.964 5.308 1.00 84.25 93 LEU A C 1
ATOM 706 O O . LEU A 1 93 ? 8.328 9.074 4.891 1.00 84.25 93 LEU A O 1
ATOM 710 N N . GLN A 1 94 ? 8.713 7.323 6.239 1.00 83.75 94 GLN A N 1
ATOM 711 C CA . GLN A 1 94 ? 9.979 7.826 6.767 1.00 83.75 94 GLN A CA 1
ATOM 712 C C . GLN A 1 94 ? 11.054 7.810 5.679 1.00 83.75 94 GLN A C 1
ATOM 714 O O . GLN A 1 94 ? 11.453 6.740 5.211 1.00 83.75 94 GLN A O 1
ATOM 719 N N . LEU A 1 95 ? 11.541 8.991 5.302 1.00 85.12 95 LEU A N 1
ATOM 720 C CA . LEU A 1 95 ? 12.513 9.150 4.218 1.00 85.12 95 LEU A CA 1
ATOM 721 C C . LEU A 1 95 ? 13.816 8.389 4.480 1.00 85.12 95 LEU A C 1
ATOM 723 O O . LEU A 1 95 ? 14.333 7.758 3.568 1.00 85.12 95 LEU A O 1
ATOM 727 N N . SER A 1 96 ? 14.291 8.343 5.728 1.00 85.94 96 SER A N 1
ATOM 728 C CA . SER A 1 96 ? 15.480 7.567 6.114 1.00 85.94 96 SER A CA 1
ATOM 729 C C . SER A 1 96 ? 15.348 6.074 5.797 1.00 85.94 96 SER A C 1
ATOM 731 O O . SER A 1 96 ? 16.299 5.438 5.355 1.00 85.94 96 SER A O 1
ATOM 733 N N . THR A 1 97 ? 14.150 5.512 5.970 1.00 85.56 97 THR A N 1
ATOM 734 C CA . THR A 1 97 ? 13.877 4.107 5.644 1.00 85.56 97 THR A CA 1
ATOM 735 C C . THR A 1 97 ? 13.779 3.898 4.133 1.00 85.56 97 THR A C 1
ATOM 737 O O . THR A 1 97 ? 14.258 2.884 3.628 1.00 85.56 97 THR A O 1
ATOM 740 N N . VAL A 1 98 ? 13.188 4.849 3.396 1.00 88.62 98 VAL A N 1
ATOM 741 C CA . VAL A 1 98 ? 13.196 4.822 1.922 1.00 88.62 98 VAL A CA 1
ATOM 742 C C . VAL A 1 98 ? 14.637 4.831 1.408 1.00 88.62 98 VAL A C 1
ATOM 744 O O . VAL A 1 98 ? 14.992 3.990 0.588 1.00 88.62 98 VAL A O 1
ATOM 747 N N . GLU A 1 99 ? 15.476 5.711 1.948 1.00 88.19 99 GLU A N 1
ATOM 748 C CA . GLU A 1 99 ? 16.884 5.850 1.577 1.00 88.19 99 GLU A CA 1
ATOM 749 C C . GLU A 1 99 ? 17.691 4.582 1.887 1.00 88.19 99 GLU A C 1
ATOM 751 O O . GLU A 1 99 ? 18.430 4.083 1.040 1.00 88.19 99 GLU A O 1
ATOM 756 N N . ALA A 1 100 ? 17.485 3.983 3.063 1.00 88.19 100 ALA A N 1
ATOM 757 C CA . ALA A 1 100 ? 18.114 2.714 3.414 1.00 88.19 100 ALA A CA 1
ATOM 758 C C . ALA A 1 100 ? 17.745 1.595 2.422 1.00 88.19 100 ALA A C 1
ATOM 760 O O . ALA A 1 100 ? 18.618 0.849 1.977 1.00 88.19 100 ALA A O 1
ATOM 761 N N . TYR A 1 101 ? 16.471 1.488 2.024 1.00 90.12 101 TYR A N 1
ATOM 762 C CA . TYR A 1 101 ? 16.061 0.520 1.002 1.00 90.12 101 TYR A CA 1
ATOM 763 C C . TYR A 1 101 ? 16.624 0.850 -0.383 1.00 90.12 101 TYR A C 1
ATOM 765 O O . TYR A 1 101 ? 17.004 -0.069 -1.106 1.00 90.12 101 TYR A O 1
ATOM 773 N N . LYS A 1 102 ? 16.719 2.133 -0.742 1.00 91.69 102 LYS A N 1
ATOM 774 C CA . LYS A 1 102 ? 17.309 2.587 -2.007 1.00 91.69 102 LYS A CA 1
ATOM 775 C C . LYS A 1 102 ? 18.766 2.135 -2.117 1.00 91.69 102 LYS A C 1
ATOM 777 O O . LYS A 1 102 ? 19.134 1.500 -3.103 1.00 91.69 102 LYS A O 1
ATOM 782 N N . ASN A 1 103 ? 19.557 2.347 -1.065 1.00 90.56 103 ASN A N 1
ATOM 783 C CA . ASN A 1 103 ? 20.959 1.919 -1.001 1.00 90.56 103 ASN A CA 1
ATOM 784 C C . ASN A 1 103 ? 21.111 0.401 -1.157 1.00 90.56 103 ASN A C 1
ATOM 786 O O . ASN A 1 103 ? 22.006 -0.071 -1.855 1.00 90.56 103 ASN A O 1
ATOM 790 N N . ARG A 1 104 ? 20.192 -0.377 -0.578 1.00 89.31 104 ARG A N 1
ATOM 791 C CA . ARG A 1 104 ? 20.174 -1.834 -0.764 1.00 89.31 104 ARG A CA 1
ATOM 792 C C . ARG A 1 104 ? 19.816 -2.253 -2.186 1.00 89.31 104 ARG A C 1
ATOM 794 O O . ARG A 1 104 ? 20.403 -3.198 -2.698 1.00 89.31 104 ARG A O 1
ATOM 801 N N . ILE A 1 105 ? 18.888 -1.563 -2.846 1.00 90.69 105 ILE A N 1
ATOM 802 C CA . ILE A 1 105 ? 18.565 -1.821 -4.258 1.00 90.69 105 ILE A CA 1
ATOM 803 C C . ILE A 1 105 ? 19.794 -1.559 -5.134 1.00 90.69 105 ILE A C 1
ATOM 805 O O . ILE A 1 105 ? 20.138 -2.404 -5.958 1.00 90.69 105 ILE A O 1
ATOM 809 N N . LEU A 1 106 ? 20.472 -0.430 -4.908 1.00 88.44 106 LEU A N 1
ATOM 810 C CA . LEU A 1 106 ? 21.688 -0.032 -5.619 1.00 88.44 106 LEU A CA 1
ATOM 811 C C . LEU A 1 106 ? 22.825 -1.053 -5.464 1.00 88.44 106 LEU A C 1
ATOM 813 O O . LEU A 1 106 ? 23.539 -1.312 -6.433 1.00 88.44 106 LEU A O 1
ATOM 817 N N . ALA A 1 107 ? 22.985 -1.636 -4.273 1.00 87.94 107 ALA A N 1
ATOM 818 C CA . ALA A 1 107 ? 24.082 -2.550 -3.956 1.00 87.94 107 ALA A CA 1
ATOM 819 C C . ALA A 1 107 ? 23.775 -4.036 -4.231 1.00 87.94 107 ALA A C 1
ATOM 821 O O . ALA A 1 107 ? 24.664 -4.770 -4.654 1.00 87.94 107 ALA A O 1
ATOM 822 N N . GLU A 1 108 ? 22.538 -4.491 -4.000 1.00 86.44 108 GLU A N 1
ATOM 823 C CA . GLU A 1 108 ? 22.222 -5.923 -3.839 1.00 86.44 108 GLU A CA 1
ATOM 824 C C . GLU A 1 108 ? 21.168 -6.458 -4.830 1.00 86.44 108 GLU A C 1
ATOM 826 O O . GLU A 1 108 ? 20.869 -7.650 -4.806 1.00 86.44 108 GLU A O 1
ATOM 831 N N . SER A 1 109 ? 20.533 -5.625 -5.669 1.00 80.88 109 SER A N 1
ATOM 832 C CA . SER A 1 109 ? 19.346 -6.017 -6.476 1.00 80.88 109 SER A CA 1
ATOM 833 C C . SER A 1 109 ? 18.136 -6.508 -5.651 1.00 80.88 109 SER A C 1
ATOM 835 O O . SER A 1 109 ? 17.185 -7.114 -6.177 1.00 80.88 109 SER A O 1
ATOM 837 N N . ILE A 1 110 ? 18.133 -6.274 -4.336 1.00 74.62 110 ILE A N 1
ATOM 838 C CA . ILE A 1 110 ? 17.070 -6.746 -3.448 1.00 74.62 110 ILE A CA 1
ATOM 839 C C . ILE A 1 110 ? 15.930 -5.732 -3.445 1.00 74.62 110 ILE A C 1
ATOM 841 O O . ILE A 1 110 ? 15.971 -4.715 -2.762 1.00 74.62 110 ILE A O 1
ATOM 845 N N . SER A 1 111 ? 14.858 -6.061 -4.167 1.00 63.78 111 SER A N 1
ATOM 846 C CA . SER A 1 111 ? 13.569 -5.364 -4.072 1.00 63.78 111 SER A CA 1
ATOM 847 C C . SER A 1 111 ? 12.533 -6.160 -3.282 1.00 63.78 111 SER A C 1
ATOM 849 O O . SER A 1 111 ? 11.345 -5.866 -3.407 1.00 63.78 111 SER A O 1
ATOM 851 N N . GLN A 1 112 ? 12.958 -7.208 -2.550 1.00 56.59 112 GLN A N 1
ATOM 852 C CA . GLN A 1 112 ? 12.051 -8.168 -1.911 1.00 56.59 112 GLN A CA 1
ATOM 853 C C . GLN A 1 112 ? 10.923 -7.423 -1.204 1.00 56.59 112 GLN A C 1
ATOM 855 O O . GLN A 1 112 ? 11.179 -6.525 -0.413 1.00 56.59 112 GLN A O 1
ATOM 860 N N . VAL A 1 113 ? 9.676 -7.790 -1.481 1.00 53.25 113 VAL A N 1
ATOM 861 C CA . VAL A 1 113 ? 8.462 -7.131 -0.972 1.00 53.25 113 VAL A CA 1
ATOM 862 C C . VAL A 1 113 ? 8.020 -7.772 0.351 1.00 53.25 113 VAL A C 1
ATOM 864 O O . VAL A 1 113 ? 6.847 -7.946 0.619 1.00 53.25 113 VAL A O 1
ATOM 867 N N . ALA A 1 114 ? 8.952 -8.197 1.199 1.00 42.50 114 ALA A N 1
ATOM 868 C CA . ALA A 1 114 ? 8.635 -8.757 2.513 1.00 42.50 114 ALA A CA 1
ATOM 869 C C . ALA A 1 114 ? 8.374 -7.656 3.563 1.00 42.50 114 ALA A C 1
ATOM 871 O O . ALA A 1 114 ? 9.267 -7.333 4.351 1.00 42.50 114 ALA A O 1
ATOM 872 N N . ALA A 1 115 ? 7.183 -7.054 3.510 1.00 43.81 115 ALA A N 1
ATOM 873 C CA . ALA A 1 115 ? 6.430 -6.536 4.660 1.00 43.81 115 ALA A CA 1
ATOM 874 C C . ALA A 1 115 ? 5.009 -6.165 4.187 1.00 43.81 115 ALA A C 1
ATOM 876 O O . ALA A 1 115 ? 4.790 -5.048 3.717 1.00 43.81 115 ALA A O 1
ATOM 877 N N . GLY A 1 116 ? 4.074 -7.115 4.300 1.00 57.72 116 GLY A N 1
ATOM 878 C CA . GLY A 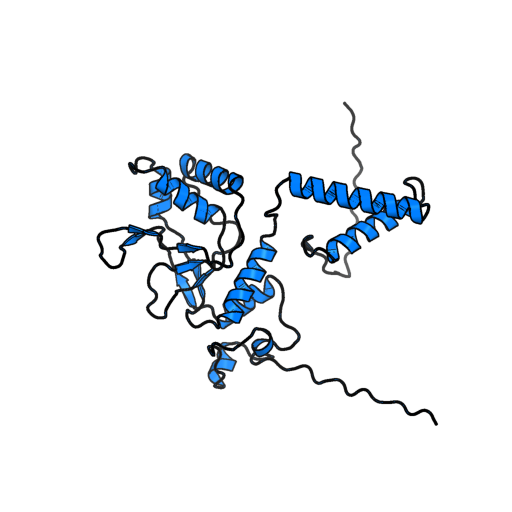1 116 ? 2.698 -7.005 3.795 1.00 57.72 116 GLY A CA 1
ATOM 879 C C . GLY A 1 116 ? 2.600 -7.333 2.303 1.00 57.72 116 GLY A C 1
ATOM 880 O O . GLY A 1 116 ? 3.369 -6.811 1.497 1.00 57.72 116 GLY A O 1
ATOM 881 N N . GLU A 1 117 ? 1.688 -8.231 1.927 1.00 72.00 117 GLU A N 1
ATOM 882 C CA . GLU A 1 117 ? 1.427 -8.528 0.516 1.00 72.00 117 GLU A CA 1
ATOM 883 C C . GLU A 1 117 ? 0.847 -7.283 -0.169 1.00 72.00 117 GLU A C 1
ATOM 885 O O . GLU A 1 117 ? -0.129 -6.719 0.335 1.00 72.00 117 GLU A O 1
ATOM 890 N N . PRO A 1 118 ? 1.426 -6.817 -1.291 1.00 83.81 118 PRO A N 1
ATOM 891 C CA . PRO A 1 118 ? 0.913 -5.642 -1.969 1.00 83.81 118 PRO A CA 1
ATOM 892 C C . PRO A 1 118 ? -0.504 -5.900 -2.505 1.00 83.81 118 PRO A C 1
ATOM 894 O O . PRO A 1 118 ? -0.743 -6.908 -3.170 1.00 83.81 118 PRO A O 1
ATOM 897 N N . VAL A 1 119 ? -1.427 -4.974 -2.237 1.00 90.25 119 VAL A N 1
ATOM 898 C CA . VAL A 1 119 ? -2.808 -4.980 -2.737 1.00 90.25 119 VAL A CA 1
ATOM 899 C C . VAL A 1 119 ? -3.094 -3.689 -3.489 1.00 90.25 119 VAL A C 1
ATOM 901 O O . VAL A 1 119 ? -3.020 -2.590 -2.922 1.00 90.25 119 VAL A O 1
ATOM 904 N N . PHE A 1 120 ? -3.447 -3.822 -4.765 1.00 93.94 120 PHE A N 1
ATOM 905 C CA . PHE A 1 120 ? -3.666 -2.709 -5.685 1.00 93.94 120 PHE A CA 1
ATOM 906 C C . PHE A 1 120 ? -5.089 -2.683 -6.254 1.00 93.94 120 PHE A C 1
ATOM 908 O O . PHE A 1 120 ? -5.808 -3.676 -6.216 1.00 93.94 120 PHE A O 1
ATOM 915 N N . LYS A 1 121 ? -5.490 -1.538 -6.809 1.00 94.75 121 LYS A N 1
ATOM 916 C CA . LYS A 1 121 ? -6.789 -1.318 -7.449 1.00 94.75 121 LYS A CA 1
ATOM 917 C C . LYS A 1 121 ? -6.605 -0.619 -8.794 1.00 94.75 121 LYS A C 1
ATOM 919 O O . LYS A 1 121 ? -5.993 0.449 -8.863 1.00 94.75 121 LYS A O 1
ATOM 924 N N . PHE A 1 122 ? -7.183 -1.168 -9.863 1.00 93.19 122 PHE A N 1
ATOM 925 C CA . PHE A 1 122 ? -7.290 -0.431 -11.124 1.00 93.19 122 PHE A CA 1
ATOM 926 C C . PHE A 1 122 ? -8.247 0.750 -10.978 1.00 93.19 122 PHE A C 1
ATOM 928 O O . PHE A 1 122 ? -9.322 0.637 -10.390 1.00 93.19 122 PHE A O 1
ATOM 935 N N . ARG A 1 123 ? -7.870 1.894 -11.553 1.00 88.12 123 ARG A N 1
ATOM 936 C CA . ARG A 1 123 ? -8.680 3.121 -11.495 1.00 88.12 123 ARG A CA 1
ATOM 937 C C . ARG A 1 123 ? -9.994 3.006 -12.273 1.00 88.12 123 ARG A C 1
ATOM 939 O O . ARG A 1 123 ? -10.924 3.758 -12.010 1.00 88.12 123 ARG A O 1
ATOM 946 N N . SER A 1 124 ? -10.061 2.079 -13.226 1.00 87.81 124 SER A N 1
ATOM 947 C CA . SER A 1 124 ? -11.227 1.830 -14.069 1.00 87.81 124 SER A CA 1
ATOM 948 C C . SER A 1 124 ? -11.320 0.354 -14.466 1.00 87.81 124 SER A C 1
ATOM 950 O O . SER A 1 124 ? -10.358 -0.409 -14.343 1.00 87.81 124 SER A O 1
ATOM 952 N N . SER A 1 125 ? -12.478 -0.041 -14.994 1.00 87.88 125 SER A N 1
ATOM 953 C CA . SER A 1 125 ? -12.716 -1.369 -15.578 1.00 87.88 125 SER A CA 1
ATOM 954 C C . SER A 1 125 ? -11.876 -1.650 -16.827 1.00 87.88 125 SER A C 1
ATOM 956 O O . SER A 1 125 ? -11.694 -2.810 -17.179 1.00 87.88 125 SER A O 1
ATOM 958 N N . ALA A 1 126 ? -11.305 -0.619 -17.459 1.00 89.31 126 ALA A N 1
ATOM 959 C CA . ALA A 1 126 ? -10.384 -0.778 -18.582 1.00 89.31 126 ALA A CA 1
ATOM 960 C C . ALA A 1 126 ? -9.016 -1.356 -18.166 1.00 89.31 126 ALA A C 1
ATOM 962 O O . ALA A 1 126 ? -8.209 -1.668 -19.036 1.00 89.31 126 ALA A O 1
ATOM 963 N N . ARG A 1 127 ? -8.749 -1.495 -16.854 1.00 89.00 127 ARG A N 1
ATOM 964 C CA . ARG A 1 127 ? -7.526 -2.102 -16.293 1.00 89.00 127 ARG A CA 1
ATOM 965 C C . ARG A 1 127 ? -6.232 -1.497 -16.857 1.00 89.00 127 ARG A C 1
ATOM 967 O O . ARG A 1 127 ? -5.294 -2.198 -17.223 1.00 89.00 127 ARG A O 1
ATOM 974 N N . GLN A 1 128 ? -6.201 -0.170 -16.929 1.00 90.56 128 GLN A N 1
ATOM 975 C CA . GLN A 1 128 ? -5.076 0.600 -17.460 1.00 90.56 128 GLN A CA 1
ATOM 976 C C . GLN A 1 128 ? -4.116 1.061 -16.359 1.00 90.56 128 GLN A C 1
ATOM 978 O O . GLN A 1 128 ? -4.500 1.220 -15.196 1.00 90.56 128 GLN A O 1
ATOM 983 N N . TRP A 1 129 ? -2.870 1.330 -16.750 1.00 91.94 129 TRP A N 1
ATOM 984 C CA . TRP A 1 129 ? -1.893 2.002 -15.899 1.00 91.94 129 TRP A CA 1
ATOM 985 C C . TRP A 1 129 ? -2.170 3.514 -15.820 1.00 91.94 129 TRP A C 1
ATOM 987 O O . TRP A 1 129 ? -2.620 4.101 -16.803 1.00 91.94 129 TRP A O 1
ATOM 997 N N . PRO A 1 130 ? -1.846 4.175 -14.695 1.00 93.38 130 PRO A N 1
ATOM 998 C CA . PRO A 1 130 ? -1.305 3.592 -13.471 1.00 93.38 130 PRO A CA 1
ATOM 999 C C . PRO A 1 130 ? -2.373 2.946 -12.571 1.00 93.38 130 PRO A C 1
ATOM 1001 O O . PRO A 1 130 ? -3.513 3.405 -12.492 1.00 93.38 130 PRO A O 1
ATOM 1004 N N . ILE A 1 131 ? -1.961 1.918 -11.828 1.00 93.56 131 ILE A N 1
ATOM 1005 C CA . ILE A 1 131 ? -2.736 1.248 -10.786 1.00 93.56 131 ILE A CA 1
ATOM 1006 C C . ILE A 1 131 ? -2.536 1.943 -9.433 1.00 93.56 131 ILE A C 1
ATOM 1008 O O . ILE A 1 131 ? -1.437 2.398 -9.107 1.00 93.56 131 ILE A O 1
ATOM 1012 N N . GLU A 1 132 ? -3.600 2.043 -8.640 1.00 94.44 132 GLU A N 1
ATOM 1013 C CA . GLU A 1 132 ? -3.557 2.620 -7.297 1.00 94.44 132 GLU A CA 1
ATOM 1014 C C . GLU A 1 132 ? -3.086 1.592 -6.271 1.00 94.44 132 GLU A C 1
ATOM 1016 O O . GLU A 1 132 ? -3.640 0.498 -6.169 1.00 94.44 132 GLU A O 1
ATOM 1021 N N . ALA A 1 133 ? -2.090 1.957 -5.468 1.00 91.75 133 ALA A N 1
ATOM 1022 C CA . ALA A 1 133 ? -1.645 1.133 -4.360 1.00 91.75 133 ALA A CA 1
ATOM 1023 C C . ALA A 1 133 ? -2.511 1.352 -3.117 1.00 91.75 133 ALA A C 1
ATOM 1025 O O . ALA A 1 133 ? -2.423 2.405 -2.481 1.00 91.75 133 ALA A O 1
ATOM 1026 N N . GLY A 1 134 ? -3.286 0.335 -2.728 1.00 88.00 134 GLY A N 1
ATOM 1027 C CA . GLY A 1 134 ? -3.947 0.323 -1.421 1.00 88.00 134 GLY A CA 1
ATOM 1028 C C . GLY A 1 134 ? -2.956 0.117 -0.282 1.00 88.00 134 GLY A C 1
ATOM 1029 O O . GLY A 1 134 ? -3.095 0.681 0.802 1.00 88.00 134 GLY A O 1
ATOM 1030 N N . THR A 1 135 ? -1.895 -0.631 -0.567 1.00 87.56 135 THR A N 1
ATOM 1031 C CA . THR A 1 135 ? -0.769 -0.866 0.335 1.00 87.56 135 THR A CA 1
ATOM 1032 C C . THR A 1 135 ? 0.486 -0.202 -0.236 1.00 87.56 135 THR A C 1
ATOM 1034 O O . THR A 1 135 ? 1.191 -0.762 -1.079 1.00 87.56 135 THR A O 1
ATOM 1037 N N . TRP A 1 136 ? 0.769 1.024 0.195 1.00 86.62 136 TRP A N 1
ATOM 1038 C CA . TRP A 1 136 ? 1.980 1.742 -0.207 1.00 86.62 136 TRP A CA 1
ATOM 1039 C C . TRP A 1 136 ? 3.050 1.640 0.882 1.00 86.62 136 TRP A C 1
ATOM 1041 O O . TRP A 1 136 ? 2.778 1.943 2.044 1.00 86.62 136 TRP A O 1
ATOM 1051 N N . ASN A 1 137 ? 4.267 1.223 0.521 1.00 84.69 137 ASN A N 1
ATOM 1052 C CA . ASN A 1 137 ? 5.361 1.015 1.473 1.00 84.69 137 ASN A CA 1
ATOM 1053 C C . ASN A 1 137 ? 6.679 1.659 1.009 1.00 84.69 137 ASN A C 1
ATOM 1055 O O . ASN A 1 137 ? 6.827 2.088 -0.138 1.00 84.69 137 ASN A O 1
ATOM 1059 N N . HIS A 1 138 ? 7.656 1.711 1.921 1.00 86.94 138 HIS A N 1
ATOM 1060 C CA . HIS A 1 138 ? 8.970 2.316 1.682 1.00 86.94 138 HIS A CA 1
ATOM 1061 C C . HIS A 1 138 ? 9.743 1.698 0.523 1.00 86.94 138 HIS A C 1
ATOM 1063 O O . HIS A 1 138 ? 10.504 2.405 -0.126 1.00 86.94 138 HIS A O 1
ATOM 1069 N N . ARG A 1 139 ? 9.545 0.408 0.235 1.00 85.69 139 ARG A N 1
ATOM 1070 C CA . ARG A 1 139 ? 10.288 -0.300 -0.817 1.00 85.69 139 ARG A CA 1
ATOM 1071 C C . ARG A 1 139 ? 9.818 0.112 -2.203 1.00 85.69 139 ARG A C 1
ATOM 1073 O O . ARG A 1 139 ? 10.648 0.377 -3.062 1.00 85.69 139 ARG A O 1
ATOM 1080 N N . VAL A 1 140 ? 8.503 0.237 -2.398 1.00 88.94 140 VAL A N 1
ATOM 1081 C CA . VAL A 1 140 ? 7.931 0.754 -3.652 1.00 88.94 140 VAL A CA 1
ATOM 1082 C C . VAL A 1 140 ? 8.439 2.174 -3.917 1.00 88.94 140 VAL A C 1
ATOM 1084 O O . VAL A 1 140 ? 8.882 2.471 -5.023 1.00 88.94 140 VAL A O 1
ATOM 1087 N N . ALA A 1 141 ? 8.463 3.031 -2.889 1.00 90.19 141 ALA A N 1
ATOM 1088 C CA . ALA A 1 141 ? 9.035 4.373 -3.001 1.00 90.19 141 ALA A CA 1
ATOM 1089 C C . ALA A 1 141 ? 10.544 4.351 -3.320 1.00 90.19 141 ALA A C 1
ATOM 1091 O O . ALA A 1 141 ? 10.995 5.110 -4.174 1.00 90.19 141 ALA A O 1
ATOM 1092 N N . ALA A 1 142 ? 11.306 3.458 -2.682 1.00 91.94 142 ALA A N 1
ATOM 1093 C CA . ALA A 1 142 ? 12.749 3.338 -2.868 1.00 91.94 142 ALA A CA 1
ATOM 1094 C C . ALA A 1 142 ? 13.139 2.879 -4.279 1.00 91.94 142 ALA A C 1
ATOM 1096 O O . ALA A 1 142 ? 14.126 3.372 -4.812 1.00 91.94 142 ALA A O 1
ATOM 1097 N N . VAL A 1 143 ? 12.367 1.982 -4.909 1.00 92.69 143 VAL A N 1
ATOM 1098 C CA . VAL A 1 143 ? 12.625 1.570 -6.301 1.00 92.69 143 VAL A CA 1
ATOM 1099 C C . VAL A 1 143 ? 12.456 2.743 -7.261 1.00 92.69 143 VAL A C 1
ATOM 1101 O O . VAL A 1 143 ? 13.305 2.940 -8.127 1.00 92.69 143 VAL A O 1
ATOM 1104 N N . TYR A 1 144 ? 11.402 3.550 -7.095 1.00 93.38 144 TYR A N 1
ATOM 1105 C CA . TYR A 1 144 ? 11.229 4.745 -7.921 1.00 93.38 144 TYR A CA 1
ATOM 1106 C C . TYR A 1 144 ? 12.342 5.766 -7.692 1.00 93.38 144 TYR A C 1
ATOM 1108 O O . TYR A 1 144 ? 12.879 6.275 -8.668 1.00 93.38 144 TYR A O 1
ATOM 1116 N N . ALA A 1 145 ? 12.731 6.010 -6.438 1.00 93.44 145 ALA A N 1
ATOM 1117 C CA . ALA A 1 145 ? 13.839 6.910 -6.124 1.00 93.44 145 ALA A CA 1
ATOM 1118 C C . ALA A 1 145 ? 15.170 6.423 -6.728 1.00 93.44 145 ALA A C 1
ATOM 1120 O O . ALA A 1 145 ? 15.883 7.203 -7.348 1.00 93.44 145 ALA A O 1
ATOM 1121 N N . ALA A 1 146 ? 15.476 5.124 -6.617 1.00 92.75 146 ALA A N 1
ATOM 1122 C CA . ALA A 1 146 ? 16.672 4.528 -7.212 1.00 92.75 146 ALA A CA 1
ATOM 1123 C C . ALA A 1 146 ? 16.683 4.683 -8.743 1.00 92.75 146 ALA A C 1
ATOM 1125 O O . ALA A 1 146 ? 17.702 5.037 -9.325 1.00 92.75 146 ALA A O 1
ATOM 1126 N N . ALA A 1 147 ? 15.541 4.446 -9.394 1.00 92.75 147 ALA A N 1
ATOM 1127 C CA . ALA A 1 147 ? 15.410 4.578 -10.843 1.00 92.75 147 ALA A CA 1
ATOM 1128 C C . ALA A 1 147 ? 15.541 6.028 -11.336 1.00 92.75 147 ALA A C 1
ATOM 1130 O O . ALA A 1 147 ? 15.993 6.24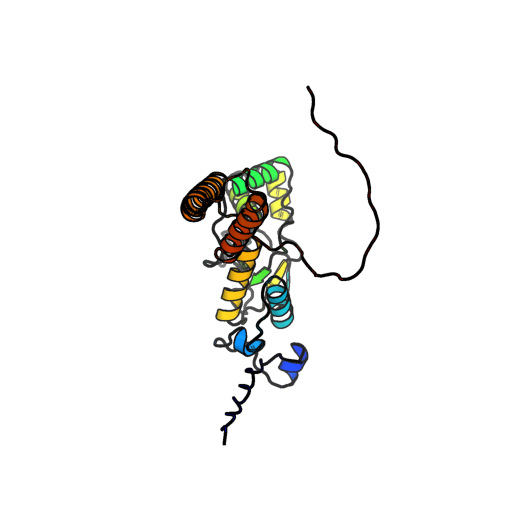6 -12.455 1.00 92.75 147 ALA A O 1
ATOM 1131 N N . GLU A 1 148 ? 15.137 7.008 -10.525 1.00 92.31 148 GLU A N 1
ATOM 1132 C CA . GLU A 1 148 ? 15.329 8.431 -10.832 1.00 92.31 148 GLU A CA 1
ATOM 1133 C C . GLU A 1 148 ? 16.783 8.873 -10.683 1.00 92.31 148 GLU A C 1
ATOM 1135 O O . GLU A 1 148 ? 17.228 9.747 -11.422 1.00 92.31 148 GLU A O 1
ATOM 1140 N N . GLU A 1 149 ? 17.526 8.261 -9.761 1.00 91.19 149 GLU A N 1
ATOM 1141 C CA . GLU A 1 149 ? 18.948 8.536 -9.551 1.00 91.19 149 GLU A CA 1
ATOM 1142 C C . GLU A 1 149 ? 19.829 7.906 -10.651 1.00 91.19 149 GLU A C 1
ATOM 1144 O O . GLU A 1 149 ? 20.780 8.531 -11.118 1.00 91.19 149 GLU A O 1
ATOM 1149 N N . ASP A 1 150 ? 19.473 6.716 -11.151 1.00 89.19 150 ASP A N 1
ATOM 1150 C CA . ASP A 1 150 ? 20.167 6.008 -12.246 1.00 89.19 150 ASP A CA 1
ATOM 1151 C C . ASP A 1 150 ? 19.747 6.503 -13.645 1.00 89.19 150 ASP A C 1
ATOM 1153 O O . ASP A 1 150 ? 19.264 5.748 -14.493 1.00 89.19 150 ASP A O 1
ATOM 1157 N N . THR A 1 151 ? 19.929 7.802 -13.895 1.00 83.75 151 THR A N 1
ATOM 1158 C CA . THR A 1 151 ? 19.529 8.469 -15.153 1.00 83.75 151 THR A CA 1
ATOM 1159 C C . THR A 1 151 ? 20.188 7.880 -16.407 1.00 83.75 151 THR A C 1
ATOM 1161 O O . THR A 1 151 ? 19.540 7.770 -17.451 1.00 83.75 151 THR A O 1
ATOM 1164 N N . GLU A 1 152 ? 21.445 7.443 -16.305 1.00 86.00 152 GLU A N 1
ATOM 1165 C CA . GLU A 1 152 ? 22.194 6.804 -17.397 1.00 86.00 152 GLU A CA 1
ATOM 1166 C C . GLU A 1 152 ? 21.858 5.314 -17.570 1.00 86.00 152 GLU A C 1
ATOM 1168 O O . GLU A 1 152 ? 22.306 4.688 -18.532 1.00 86.00 152 GLU A O 1
ATOM 1173 N N . LYS A 1 153 ? 21.042 4.741 -16.672 1.00 85.19 153 LYS A N 1
ATOM 1174 C CA . LYS A 1 153 ? 20.689 3.311 -16.634 1.00 85.19 153 LYS A CA 1
ATOM 1175 C C . LYS A 1 153 ? 21.912 2.393 -16.549 1.00 85.19 153 LYS A C 1
ATOM 1177 O O . LYS A 1 153 ? 21.917 1.295 -17.111 1.00 85.19 153 LYS A O 1
ATOM 1182 N N . ALA A 1 154 ? 22.955 2.855 -15.868 1.00 88.31 154 ALA A N 1
ATOM 1183 C CA . ALA A 1 154 ? 24.238 2.172 -15.780 1.00 88.31 154 ALA A CA 1
ATOM 1184 C C . ALA A 1 154 ? 24.248 1.117 -14.664 1.00 88.31 154 ALA A C 1
ATOM 1186 O O . ALA A 1 154 ? 24.990 0.134 -14.741 1.00 88.31 154 ALA A O 1
ATOM 1187 N N . ASN A 1 155 ? 23.423 1.285 -13.626 1.00 91.81 155 ASN A N 1
ATOM 1188 C CA . ASN A 1 155 ? 23.437 0.379 -12.487 1.00 91.81 155 ASN A CA 1
ATOM 1189 C C . ASN A 1 155 ? 22.700 -0.938 -12.797 1.00 91.81 155 ASN A C 1
ATOM 1191 O O . ASN A 1 155 ? 21.469 -1.021 -12.770 1.00 91.81 155 ASN A O 1
ATOM 1195 N N . HIS A 1 156 ? 23.469 -2.010 -13.010 1.00 92.94 156 HIS A N 1
ATOM 1196 C CA . HIS A 1 156 ? 22.947 -3.355 -13.280 1.00 92.94 156 HIS A CA 1
ATOM 1197 C C . HIS A 1 156 ? 21.925 -3.844 -12.239 1.00 92.94 156 HIS A C 1
ATOM 1199 O O . HIS A 1 156 ? 20.956 -4.525 -12.596 1.00 92.94 156 HIS A O 1
ATOM 1205 N N . ASN A 1 157 ? 22.104 -3.488 -10.965 1.00 92.31 157 ASN A N 1
ATOM 1206 C CA . ASN A 1 157 ? 21.211 -3.934 -9.905 1.00 92.31 157 ASN A CA 1
ATOM 1207 C C . ASN A 1 157 ? 19.827 -3.287 -10.009 1.00 92.31 157 ASN A C 1
ATOM 1209 O O . ASN A 1 157 ? 18.804 -3.969 -9.886 1.00 92.31 157 ASN A O 1
ATOM 1213 N N . ILE A 1 158 ? 19.780 -1.988 -10.318 1.00 91.94 158 ILE A N 1
ATOM 1214 C CA . ILE A 1 158 ? 18.517 -1.291 -10.582 1.00 91.94 158 ILE A CA 1
ATOM 1215 C C . ILE A 1 158 ? 17.844 -1.899 -11.807 1.00 91.94 158 ILE A C 1
ATOM 1217 O O . ILE A 1 158 ? 16.672 -2.263 -11.735 1.00 91.94 158 ILE A O 1
ATOM 1221 N N . GLN A 1 159 ? 18.578 -2.082 -12.908 1.00 92.19 159 GLN A N 1
ATOM 1222 C CA . GLN A 1 159 ? 18.004 -2.643 -14.135 1.00 92.19 159 GLN A CA 1
ATOM 1223 C C . GLN A 1 159 ? 17.423 -4.049 -13.911 1.00 92.19 159 GLN A C 1
ATOM 1225 O O . GLN A 1 159 ? 16.356 -4.372 -14.436 1.00 92.19 159 GLN A O 1
ATOM 1230 N N . THR A 1 160 ? 18.063 -4.863 -13.068 1.00 91.12 160 THR A N 1
ATOM 1231 C CA . THR A 1 160 ? 17.553 -6.181 -12.661 1.00 91.12 160 THR A CA 1
ATOM 1232 C C . THR A 1 160 ? 16.226 -6.074 -11.907 1.00 91.12 160 THR A C 1
ATOM 1234 O O . THR A 1 160 ? 15.269 -6.784 -12.227 1.00 91.12 160 THR A O 1
ATOM 1237 N N . VAL A 1 161 ? 16.130 -5.159 -10.939 1.00 91.12 161 VAL A N 1
ATOM 1238 C CA . VAL A 1 161 ? 14.891 -4.905 -10.186 1.00 91.12 161 VAL A CA 1
ATOM 1239 C C . VAL A 1 161 ? 13.778 -4.375 -11.092 1.00 91.12 161 VAL A C 1
ATOM 1241 O O . VAL A 1 161 ? 12.641 -4.850 -11.009 1.00 91.12 161 VAL A O 1
ATOM 1244 N N . LEU A 1 162 ? 14.100 -3.431 -11.978 1.00 91.50 162 LEU A N 1
ATOM 1245 C CA . LEU A 1 162 ? 13.148 -2.836 -12.912 1.00 91.50 162 LEU A CA 1
ATOM 1246 C C . LEU A 1 162 ? 12.592 -3.870 -13.890 1.00 91.50 162 LEU A C 1
ATOM 1248 O O . LEU A 1 162 ? 11.381 -3.910 -14.105 1.00 91.50 162 LEU A O 1
ATOM 1252 N N . LYS A 1 163 ? 13.459 -4.739 -14.423 1.00 90.75 163 LYS A N 1
ATOM 1253 C CA . LYS A 1 163 ? 13.073 -5.828 -15.326 1.00 90.75 163 LYS A CA 1
ATOM 1254 C C . LYS A 1 163 ? 12.182 -6.863 -14.642 1.00 90.75 163 LYS A C 1
ATOM 1256 O O . LYS A 1 163 ? 11.275 -7.382 -15.283 1.00 90.75 163 LYS A O 1
ATOM 1261 N N . ARG A 1 164 ? 12.435 -7.175 -13.365 1.00 89.69 164 ARG A N 1
ATOM 1262 C CA . ARG A 1 164 ? 11.630 -8.144 -12.603 1.00 89.69 164 ARG A CA 1
ATOM 1263 C C . ARG A 1 164 ? 10.206 -7.648 -12.348 1.00 89.69 164 ARG A C 1
ATOM 1265 O O . ARG A 1 164 ? 9.286 -8.456 -12.369 1.00 89.69 164 ARG A O 1
ATOM 1272 N N . GLY A 1 165 ? 10.026 -6.354 -12.082 1.00 89.44 165 GLY A N 1
ATOM 1273 C CA . GLY A 1 165 ? 8.732 -5.838 -11.633 1.00 89.44 165 GLY A CA 1
ATOM 1274 C C . GLY A 1 165 ? 8.341 -6.355 -10.242 1.00 89.44 165 GLY A C 1
ATOM 1275 O O . GLY A 1 165 ? 9.169 -6.873 -9.484 1.00 89.44 165 GLY A O 1
ATOM 1276 N N . LEU A 1 166 ? 7.065 -6.195 -9.905 1.00 88.88 166 LEU A N 1
ATOM 1277 C CA . LEU A 1 166 ? 6.408 -6.896 -8.808 1.00 88.88 166 LEU A CA 1
ATOM 1278 C C . LEU A 1 166 ? 5.690 -8.120 -9.377 1.00 88.88 166 LEU A C 1
ATOM 1280 O O . LEU A 1 166 ? 4.978 -8.001 -10.368 1.00 88.88 166 LEU A O 1
ATOM 1284 N N . VAL A 1 167 ? 5.858 -9.273 -8.737 1.00 87.56 167 VAL A N 1
ATOM 1285 C CA . VAL A 1 167 ? 5.293 -10.547 -9.203 1.00 87.56 167 VAL A CA 1
ATOM 1286 C C . VAL A 1 167 ? 4.129 -10.947 -8.307 1.00 87.56 167 VAL A C 1
ATOM 1288 O O . VAL A 1 167 ? 4.234 -10.820 -7.086 1.00 87.56 167 VAL A O 1
ATOM 1291 N N . SER A 1 168 ? 3.052 -11.457 -8.906 1.00 88.31 168 SER A N 1
ATOM 1292 C CA . SER A 1 168 ? 1.882 -12.011 -8.218 1.00 88.31 168 SER A CA 1
ATOM 1293 C C . SER A 1 168 ? 1.283 -11.062 -7.169 1.00 88.31 168 SER A C 1
ATOM 1295 O O . SER A 1 168 ? 1.027 -11.439 -6.024 1.00 88.31 168 SER A O 1
ATOM 1297 N N . VAL A 1 169 ? 1.058 -9.809 -7.558 1.00 89.62 169 VAL A N 1
ATOM 1298 C CA . VAL A 1 169 ? 0.441 -8.777 -6.718 1.00 89.62 169 VAL A CA 1
ATOM 1299 C C . VAL A 1 169 ? -1.069 -8.967 -6.666 1.00 89.62 169 VAL A C 1
ATOM 1301 O O . VAL A 1 169 ? -1.696 -9.122 -7.711 1.00 89.62 169 VAL A O 1
ATOM 1304 N N . LYS A 1 170 ? -1.664 -8.897 -5.470 1.00 92.06 170 LYS A N 1
ATOM 1305 C CA . LYS A 1 170 ? -3.120 -8.969 -5.294 1.00 92.06 170 LYS A CA 1
ATOM 1306 C C . LYS A 1 170 ? -3.794 -7.730 -5.867 1.00 92.06 170 LYS A C 1
ATOM 1308 O O . LYS A 1 170 ? -3.363 -6.601 -5.622 1.00 92.06 170 LYS A O 1
ATOM 1313 N N . VAL A 1 171 ? -4.896 -7.935 -6.574 1.00 93.62 171 VAL A N 1
ATOM 1314 C CA . VAL A 1 171 ? -5.705 -6.847 -7.125 1.00 93.62 171 VAL A CA 1
ATOM 1315 C C . VAL A 1 171 ? -7.113 -6.931 -6.567 1.00 93.62 171 VAL A C 1
ATOM 1317 O O . VAL A 1 171 ? -7.676 -8.017 -6.468 1.00 93.62 171 VAL A O 1
ATOM 1320 N N . VAL A 1 172 ? -7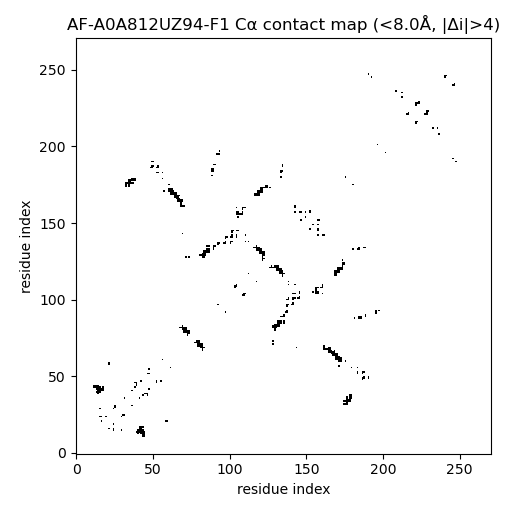.686 -5.788 -6.201 1.00 94.44 172 VAL A N 1
ATOM 1321 C CA . VAL A 1 172 ? -9.118 -5.670 -5.918 1.00 94.44 172 VAL A CA 1
ATOM 1322 C C . VAL A 1 172 ? -9.864 -5.155 -7.139 1.00 94.44 172 VAL A C 1
ATOM 1324 O O . VAL A 1 172 ? -9.346 -4.359 -7.930 1.00 94.44 172 VAL A O 1
ATOM 1327 N N . HIS A 1 173 ? -11.115 -5.576 -7.254 1.00 93.62 173 HIS A N 1
ATOM 1328 C CA . HIS A 1 173 ? -11.996 -5.215 -8.345 1.00 93.62 173 HIS A CA 1
ATOM 1329 C C . HIS A 1 173 ? -12.145 -3.683 -8.444 1.00 93.62 173 HIS A C 1
ATOM 1331 O O . HIS A 1 173 ? -12.376 -3.016 -7.429 1.00 93.62 173 HIS A O 1
ATOM 1337 N N . PRO A 1 174 ? -12.068 -3.082 -9.647 1.00 93.56 174 PRO A N 1
ATOM 1338 C CA . PRO A 1 174 ? -12.104 -1.625 -9.820 1.00 93.56 174 PRO A CA 1
ATOM 1339 C C . PRO A 1 174 ? -13.404 -0.982 -9.313 1.00 93.56 174 PRO A C 1
ATOM 1341 O O . PRO A 1 174 ? -13.398 0.170 -8.876 1.00 93.56 174 PRO A O 1
ATOM 1344 N N . MET A 1 175 ? -14.508 -1.734 -9.309 1.00 92.69 175 MET A N 1
ATOM 1345 C CA . MET A 1 175 ? -15.810 -1.269 -8.813 1.00 92.69 175 MET A CA 1
ATOM 1346 C C . MET A 1 175 ? -16.014 -1.460 -7.304 1.00 92.69 175 MET A C 1
ATOM 1348 O O . MET A 1 175 ? -17.128 -1.267 -6.829 1.00 92.69 175 MET A O 1
ATOM 1352 N N . ILE A 1 176 ? -14.987 -1.849 -6.535 1.00 94.19 176 ILE A N 1
ATOM 1353 C CA . ILE A 1 176 ? -15.103 -1.887 -5.070 1.00 94.19 176 ILE A CA 1
ATOM 1354 C C . ILE A 1 176 ? -15.640 -0.536 -4.550 1.00 94.19 176 ILE A C 1
ATOM 1356 O O . ILE A 1 176 ? -15.096 0.512 -4.945 1.00 94.19 176 ILE A O 1
ATOM 1360 N N . PRO A 1 177 ? -16.669 -0.538 -3.676 1.00 94.25 177 PRO A N 1
ATOM 1361 C CA . PRO A 1 177 ? -17.249 0.688 -3.146 1.00 94.25 177 PRO A CA 1
ATOM 1362 C C . PRO A 1 177 ? -16.177 1.601 -2.524 1.00 94.25 177 PRO A C 1
ATOM 1364 O O . PRO A 1 177 ? -15.331 1.126 -1.753 1.00 94.25 177 PRO A O 1
ATOM 1367 N N . PRO A 1 178 ? -16.162 2.912 -2.839 1.00 92.19 178 PRO A N 1
ATOM 1368 C CA . PRO A 1 178 ? -15.110 3.818 -2.378 1.00 92.19 178 PRO A CA 1
ATOM 1369 C C . PRO A 1 178 ? -14.946 3.868 -0.854 1.00 92.19 178 PRO A C 1
ATOM 1371 O O . PRO A 1 178 ? -13.819 3.969 -0.367 1.00 92.19 178 PRO A O 1
ATOM 1374 N N . ALA A 1 179 ? -16.046 3.769 -0.098 1.00 90.62 179 ALA A N 1
ATOM 1375 C CA . ALA A 1 179 ? -16.017 3.755 1.364 1.00 90.62 179 ALA A CA 1
ATOM 1376 C C . ALA A 1 179 ? -15.253 2.535 1.909 1.00 90.62 179 ALA A C 1
ATOM 1378 O O . ALA A 1 179 ? -14.398 2.676 2.787 1.00 90.62 179 ALA A O 1
ATOM 1379 N N . ILE A 1 180 ? -15.496 1.360 1.324 1.00 93.12 180 ILE A N 1
ATOM 1380 C CA . ILE A 1 180 ? -14.826 0.103 1.670 1.00 93.12 180 ILE A CA 1
ATOM 1381 C C . ILE A 1 180 ? -13.340 0.177 1.317 1.00 93.12 180 ILE A C 1
ATOM 1383 O O . ILE A 1 180 ? -12.498 -0.130 2.160 1.00 93.12 180 ILE A O 1
ATOM 1387 N N . TRP A 1 181 ? -12.997 0.654 0.115 1.00 93.81 181 TRP A N 1
ATOM 1388 C CA . TRP A 1 181 ? -11.598 0.816 -0.294 1.00 93.81 181 TRP A CA 1
ATOM 1389 C C . TRP A 1 181 ? -10.831 1.781 0.615 1.00 93.81 181 TRP A C 1
ATOM 1391 O O . TRP A 1 181 ? -9.735 1.471 1.083 1.00 93.81 181 TRP A O 1
ATOM 1401 N N . ARG A 1 182 ? -11.434 2.928 0.950 1.00 91.25 182 ARG A N 1
ATOM 1402 C CA . ARG A 1 182 ? -10.859 3.877 1.910 1.00 91.25 182 ARG A CA 1
ATOM 1403 C C . ARG A 1 182 ? -10.602 3.205 3.258 1.00 91.25 182 ARG A C 1
ATOM 1405 O O . ARG A 1 182 ? -9.528 3.381 3.832 1.00 91.25 182 ARG A O 1
ATOM 1412 N N . ARG A 1 183 ? -11.569 2.442 3.770 1.00 88.94 183 ARG A N 1
ATOM 1413 C CA . ARG A 1 183 ? -11.451 1.774 5.070 1.00 88.94 183 ARG A CA 1
ATOM 1414 C C . ARG A 1 183 ? -10.422 0.643 5.056 1.00 88.94 183 ARG A C 1
ATOM 1416 O O . ARG A 1 183 ? -9.703 0.499 6.042 1.00 88.94 183 ARG A O 1
ATOM 1423 N N . PHE A 1 184 ? -10.285 -0.082 3.946 1.00 90.62 184 PHE A N 1
ATOM 1424 C CA . PHE A 1 184 ? -9.208 -1.049 3.721 1.00 90.62 184 PHE A CA 1
ATOM 1425 C C . PHE A 1 184 ? -7.831 -0.383 3.861 1.00 90.62 184 PHE A C 1
ATOM 1427 O O . PHE A 1 184 ? -7.014 -0.824 4.669 1.00 90.62 184 PHE A O 1
ATOM 1434 N N . ILE A 1 185 ? -7.600 0.731 3.154 1.00 88.94 185 ILE A N 1
ATOM 1435 C CA . ILE A 1 185 ? -6.317 1.454 3.185 1.00 88.94 185 ILE A CA 1
ATOM 1436 C C . ILE A 1 185 ? -6.008 1.975 4.589 1.00 88.94 185 ILE A C 1
ATOM 1438 O O . ILE A 1 185 ? -4.889 1.820 5.076 1.00 88.94 185 ILE A O 1
ATOM 1442 N N . ILE A 1 186 ? -6.996 2.576 5.258 1.00 86.00 186 ILE A N 1
ATOM 1443 C CA . ILE A 1 186 ? -6.831 3.090 6.623 1.00 86.00 186 ILE A CA 1
ATOM 1444 C C . ILE A 1 186 ? -6.457 1.953 7.577 1.00 86.00 186 ILE A C 1
ATOM 1446 O O . ILE A 1 186 ? -5.494 2.085 8.328 1.00 86.00 186 ILE A O 1
ATOM 1450 N N . THR A 1 187 ? -7.169 0.826 7.522 1.00 85.12 187 THR A N 1
ATOM 1451 C CA . THR A 1 187 ? -6.878 -0.340 8.365 1.00 85.12 187 THR A CA 1
ATOM 1452 C C . THR A 1 187 ? -5.480 -0.886 8.093 1.00 85.12 187 THR A C 1
ATOM 1454 O O . THR A 1 187 ? -4.720 -1.106 9.031 1.00 85.12 187 THR A O 1
ATOM 1457 N N . HIS A 1 188 ? -5.089 -1.030 6.826 1.00 83.81 188 HIS A N 1
ATOM 1458 C CA . HIS A 1 188 ? -3.735 -1.446 6.466 1.00 83.81 188 HIS A CA 1
ATOM 1459 C C . HIS A 1 188 ? -2.669 -0.470 6.998 1.00 83.81 188 HIS A C 1
ATOM 1461 O O . HIS A 1 188 ? -1.666 -0.891 7.574 1.00 83.81 188 HIS A O 1
ATOM 1467 N N . ASN A 1 189 ? -2.882 0.842 6.865 1.00 80.06 189 ASN A N 1
ATOM 1468 C CA . ASN A 1 189 ? -1.960 1.844 7.405 1.00 80.06 189 ASN A CA 1
ATOM 1469 C C . ASN A 1 189 ? -1.785 1.716 8.928 1.00 80.06 189 ASN A C 1
ATOM 1471 O O . ASN A 1 189 ? -0.670 1.914 9.408 1.00 80.06 189 ASN A O 1
ATOM 1475 N N . LEU A 1 190 ? -2.856 1.372 9.657 1.00 76.50 190 LEU A N 1
ATOM 1476 C CA . LEU A 1 190 ? -2.825 1.125 11.103 1.00 76.50 190 LEU A CA 1
ATOM 1477 C C . LEU A 1 190 ? -2.047 -0.153 11.462 1.00 76.50 190 LEU A C 1
ATOM 1479 O O . LEU A 1 190 ? -1.331 -0.166 12.457 1.00 76.50 190 LEU A O 1
ATOM 1483 N N . PHE A 1 191 ? -2.104 -1.214 10.646 1.00 69.56 191 PHE A N 1
ATOM 1484 C CA . PHE A 1 191 ? -1.262 -2.408 10.859 1.00 69.56 191 PHE A CA 1
ATOM 1485 C C . PHE A 1 191 ? 0.218 -2.122 10.733 1.00 69.56 191 PHE A C 1
ATOM 1487 O O . PHE A 1 191 ? 1.038 -2.628 11.494 1.00 69.56 191 PHE A O 1
ATOM 1494 N N . HIS A 1 192 ? 0.558 -1.299 9.750 1.00 64.56 192 HIS A N 1
ATOM 1495 C CA . HIS A 1 192 ? 1.930 -0.905 9.503 1.00 64.56 192 HIS A CA 1
ATOM 1496 C C . HIS A 1 192 ? 2.365 0.286 10.364 1.00 64.56 192 HIS A C 1
ATOM 1498 O O . HIS A 1 192 ? 3.422 0.862 10.100 1.00 64.56 192 HIS A O 1
ATOM 1504 N N . SER A 1 193 ? 1.625 0.600 11.437 1.00 51.41 193 SER A N 1
ATOM 1505 C CA . SER A 1 193 ? 2.046 1.457 12.552 1.00 51.41 193 SER A C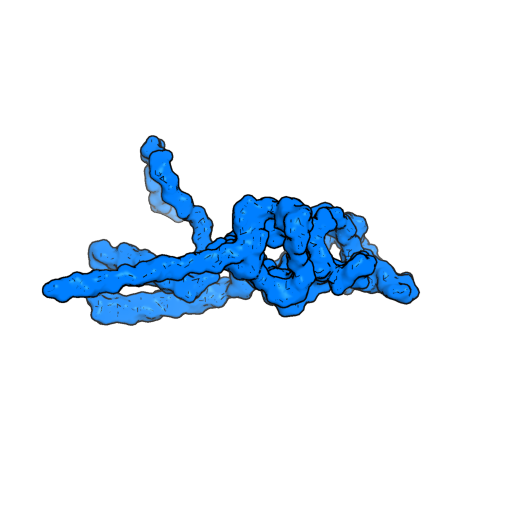A 1
ATOM 1506 C C . SER A 1 193 ? 3.160 0.834 13.413 1.00 51.41 193 SER A C 1
ATOM 1508 O O . SER A 1 193 ? 3.212 1.050 14.618 1.00 51.41 193 SER A O 1
ATOM 1510 N N . GLY A 1 194 ? 4.145 0.185 12.783 1.00 45.09 194 GLY A N 1
ATOM 1511 C CA . GLY A 1 194 ? 5.543 0.373 13.172 1.00 45.09 194 GLY A CA 1
ATOM 1512 C C . GLY A 1 194 ? 5.936 1.799 12.780 1.00 45.09 194 GLY A C 1
ATOM 1513 O O . GLY A 1 194 ? 6.498 2.024 11.712 1.00 45.09 194 GLY A O 1
ATOM 1514 N N . SER A 1 195 ? 5.435 2.737 13.584 1.00 42.47 195 SER A N 1
ATOM 1515 C CA . SER A 1 195 ? 5.691 4.173 13.639 1.00 42.47 195 SER A CA 1
ATOM 1516 C C . SER A 1 195 ? 6.113 4.908 12.368 1.00 42.47 195 SER A C 1
ATOM 1518 O O . SER A 1 195 ? 7.265 4.897 11.951 1.00 42.47 195 SER A O 1
ATOM 1520 N N . GLY A 1 196 ? 5.206 5.743 11.855 1.00 42.72 196 GLY A N 1
ATOM 1521 C CA . GLY A 1 196 ? 5.644 7.026 11.290 1.00 42.72 196 GLY A CA 1
ATOM 1522 C C . GLY A 1 196 ? 6.428 7.863 12.313 1.00 42.72 196 GLY A C 1
ATOM 1523 O O . GLY A 1 196 ? 7.245 8.681 11.913 1.00 42.72 196 GLY A O 1
ATOM 1524 N N . SER A 1 197 ? 6.252 7.574 13.605 1.00 49.78 197 SER A N 1
ATOM 1525 C CA . SER A 1 197 ? 7.066 8.056 14.712 1.00 49.78 197 SER A CA 1
ATOM 1526 C C . SER A 1 197 ? 8.548 7.676 14.536 1.00 49.78 197 SER A C 1
ATOM 1528 O O . SER A 1 197 ? 8.913 6.509 14.363 1.00 49.78 197 SER A O 1
ATOM 1530 N N . ASN A 1 198 ? 9.428 8.660 14.516 1.00 49.91 198 ASN A N 1
ATOM 1531 C CA . ASN A 1 198 ? 10.859 8.425 14.643 1.00 49.91 198 ASN A CA 1
ATOM 1532 C C . ASN A 1 198 ? 11.203 8.150 16.129 1.00 49.91 198 ASN A C 1
ATOM 1534 O O . ASN A 1 198 ? 10.337 8.197 17.000 1.00 49.91 198 ASN A O 1
ATOM 1538 N N . PHE A 1 199 ? 12.460 7.821 16.438 1.00 57.16 199 PHE A N 1
ATOM 1539 C CA . PHE A 1 199 ? 12.888 7.565 17.822 1.00 57.16 199 PHE A CA 1
ATOM 1540 C C . PHE A 1 199 ? 12.583 8.732 18.779 1.00 57.16 199 PHE A C 1
ATOM 1542 O O . PHE A 1 199 ? 12.240 8.488 19.932 1.00 57.16 199 PHE A O 1
ATOM 1549 N N . LEU A 1 200 ? 12.665 9.979 18.305 1.00 68.50 200 LEU A N 1
ATOM 1550 C CA . LEU A 1 200 ? 12.359 11.163 19.111 1.00 68.50 200 LEU A CA 1
ATOM 1551 C C . LEU A 1 200 ? 10.881 11.217 19.470 1.00 68.50 200 LEU A C 1
ATOM 1553 O O . LEU A 1 200 ? 10.560 11.512 20.608 1.00 68.50 200 LEU A O 1
ATOM 1557 N N . ASP A 1 201 ? 9.997 10.842 18.551 1.00 59.09 201 ASP A N 1
ATOM 1558 C CA . ASP A 1 201 ? 8.560 10.809 18.823 1.00 59.09 201 ASP A CA 1
ATOM 1559 C C . ASP A 1 201 ? 8.221 9.763 19.902 1.00 59.09 201 ASP A C 1
ATOM 1561 O O . ASP A 1 201 ? 7.363 9.985 20.754 1.00 59.09 201 ASP A O 1
ATOM 1565 N N . TYR A 1 202 ? 8.928 8.625 19.912 1.00 64.19 202 TYR A N 1
ATOM 1566 C CA . TYR A 1 202 ? 8.810 7.648 20.997 1.00 64.19 202 TYR A CA 1
ATOM 1567 C C . TYR A 1 202 ? 9.383 8.167 22.311 1.00 64.19 202 TYR A C 1
ATOM 1569 O O . TYR A 1 202 ? 8.790 7.939 23.360 1.00 64.19 202 TYR A O 1
ATOM 1577 N N . LEU A 1 203 ? 10.521 8.861 22.257 1.00 76.00 203 LEU A N 1
ATOM 1578 C CA . LEU A 1 203 ? 11.141 9.459 23.430 1.00 76.00 203 LEU A CA 1
ATOM 1579 C C . LEU A 1 203 ? 10.239 10.543 24.036 1.00 76.00 203 LEU A C 1
ATOM 1581 O O . LEU A 1 203 ? 10.055 10.556 25.247 1.00 76.00 203 LEU A O 1
ATOM 1585 N N . GLU A 1 204 ? 9.635 11.403 23.218 1.00 78.62 204 GLU A N 1
ATOM 1586 C CA . GLU A 1 204 ? 8.670 12.418 23.649 1.00 78.62 204 GLU A CA 1
ATOM 1587 C C . GLU A 1 204 ? 7.429 11.783 24.280 1.00 78.62 204 GLU A C 1
ATOM 1589 O O . GLU A 1 204 ? 7.012 12.198 25.363 1.00 78.62 204 GLU A O 1
ATOM 1594 N N . ASP A 1 205 ? 6.866 10.741 23.661 1.00 74.88 205 ASP A N 1
ATOM 1595 C CA . ASP A 1 205 ? 5.734 10.009 24.232 1.00 74.88 205 ASP A CA 1
ATOM 1596 C C . ASP A 1 205 ? 6.110 9.319 25.556 1.00 74.88 205 ASP A C 1
ATOM 1598 O O . ASP A 1 205 ? 5.328 9.362 26.508 1.00 74.88 205 ASP A O 1
ATOM 1602 N N . SER A 1 206 ? 7.309 8.734 25.658 1.00 80.56 206 SER A N 1
ATOM 1603 C CA . SER A 1 206 ? 7.823 8.161 26.907 1.00 80.56 206 SER A CA 1
ATOM 1604 C C . SER A 1 206 ? 8.003 9.224 27.990 1.00 80.56 206 SER A C 1
ATOM 1606 O O . SER A 1 206 ? 7.519 9.036 29.101 1.00 80.56 206 SER A O 1
ATOM 1608 N N . LEU A 1 207 ? 8.627 10.363 27.675 1.00 87.44 207 LEU A N 1
ATOM 1609 C CA . LEU A 1 207 ? 8.829 11.466 28.620 1.00 87.44 207 LEU A CA 1
ATOM 1610 C C . LEU A 1 207 ? 7.499 12.051 29.107 1.00 87.44 207 LEU A C 1
ATOM 1612 O O . LEU A 1 207 ? 7.345 12.358 30.292 1.00 87.44 207 LEU A O 1
ATOM 1616 N N . ARG A 1 208 ? 6.516 12.168 28.210 1.00 87.12 208 ARG A N 1
ATOM 1617 C CA . ARG A 1 208 ? 5.162 12.602 28.556 1.00 87.12 208 ARG A CA 1
ATOM 1618 C C . ARG A 1 208 ? 4.472 11.601 29.480 1.00 87.12 208 ARG A C 1
ATOM 1620 O O . ARG A 1 208 ? 3.891 12.015 30.479 1.00 87.12 208 ARG A O 1
ATOM 1627 N N . LEU A 1 209 ? 4.544 10.303 29.176 1.00 88.19 209 LEU A N 1
ATOM 1628 C CA . LEU A 1 209 ? 3.969 9.254 30.025 1.00 88.19 209 LEU A CA 1
ATOM 1629 C C . LEU A 1 209 ? 4.610 9.222 31.416 1.00 88.19 209 LEU A C 1
ATOM 1631 O O . LEU A 1 209 ? 3.880 9.094 32.397 1.00 88.19 209 LEU A O 1
ATOM 1635 N N . GLU A 1 210 ? 5.931 9.389 31.511 1.00 90.56 210 GLU A N 1
ATOM 1636 C CA . GLU A 1 210 ? 6.630 9.496 32.798 1.00 90.56 210 GLU A CA 1
ATOM 1637 C C . GLU A 1 210 ? 6.181 10.733 33.579 1.00 90.56 210 GLU A C 1
ATOM 1639 O O . GLU A 1 210 ? 5.830 10.623 34.750 1.00 90.56 210 GLU A O 1
ATOM 1644 N N . SER A 1 211 ? 6.066 11.891 32.923 1.00 91.06 211 SER A N 1
ATOM 1645 C CA . SER A 1 211 ? 5.578 13.121 33.567 1.00 91.06 211 SER A CA 1
ATOM 1646 C C . SER A 1 211 ? 4.139 12.969 34.094 1.00 91.06 211 SER A C 1
ATOM 1648 O O . SER A 1 211 ? 3.809 13.407 35.198 1.00 91.06 211 SER A O 1
ATOM 1650 N N . GLU A 1 212 ? 3.258 12.317 33.326 1.00 92.69 212 GLU A N 1
ATOM 1651 C CA . GLU A 1 212 ? 1.887 12.005 33.757 1.00 92.69 212 GLU A CA 1
ATOM 1652 C C . GLU A 1 212 ? 1.863 10.992 34.922 1.00 92.69 212 GLU A C 1
ATOM 1654 O O . GLU A 1 212 ? 1.003 11.067 35.812 1.00 92.69 212 GLU A O 1
ATOM 1659 N N . TRP A 1 213 ? 2.804 10.047 34.941 1.00 93.88 213 TRP A N 1
ATOM 1660 C CA . TRP A 1 213 ? 2.943 9.081 36.025 1.00 93.88 213 TRP A CA 1
ATOM 1661 C C . TRP A 1 213 ? 3.466 9.725 37.313 1.00 93.88 213 TRP A C 1
ATOM 1663 O O . TRP A 1 213 ? 2.897 9.489 38.377 1.00 93.88 213 TRP A O 1
ATOM 1673 N N . GLU A 1 214 ? 4.466 10.604 37.235 1.00 92.25 214 GLU A N 1
ATOM 1674 C CA . GLU A 1 214 ? 4.976 11.374 38.378 1.00 92.25 214 GLU A CA 1
ATOM 1675 C C . GLU A 1 214 ? 3.876 12.212 39.040 1.00 92.25 214 GLU A C 1
ATOM 1677 O O . GLU A 1 214 ? 3.760 12.253 40.272 1.00 92.25 214 GLU A O 1
ATOM 1682 N N . LEU A 1 215 ? 3.008 12.826 38.231 1.00 92.19 215 LEU A N 1
ATOM 1683 C CA . LEU A 1 215 ? 1.835 13.536 38.731 1.00 92.19 215 LEU A CA 1
ATOM 1684 C C . LEU A 1 215 ? 0.874 12.584 39.463 1.00 92.19 215 LEU A C 1
ATOM 1686 O O . LEU A 1 215 ? 0.394 12.902 40.553 1.00 92.19 215 LEU A O 1
ATOM 1690 N N . THR A 1 216 ? 0.630 11.398 38.901 1.00 91.88 216 THR A N 1
ATOM 1691 C CA . THR A 1 216 ? -0.222 10.366 39.514 1.00 91.88 216 THR A CA 1
ATOM 1692 C C . THR A 1 216 ? 0.359 9.889 40.847 1.00 91.88 216 THR A C 1
ATOM 1694 O O . THR A 1 216 ? -0.362 9.789 41.842 1.00 91.88 216 THR A O 1
ATOM 1697 N N . CYS A 1 217 ? 1.668 9.647 40.909 1.00 92.44 217 CYS A N 1
ATOM 1698 C CA . CYS A 1 217 ? 2.394 9.302 42.128 1.00 92.44 217 CYS A CA 1
ATOM 1699 C C . CYS A 1 217 ? 2.272 10.390 43.196 1.00 92.44 217 CYS A C 1
ATOM 1701 O O . CYS A 1 217 ? 1.955 10.087 44.345 1.00 92.44 217 CYS A O 1
ATOM 1703 N N . SER A 1 218 ? 2.431 11.654 42.803 1.00 89.94 218 SER A N 1
ATOM 1704 C CA . SER A 1 218 ? 2.307 12.803 43.705 1.00 89.94 218 SER A CA 1
ATOM 1705 C C . SER A 1 218 ? 0.902 12.922 44.306 1.00 89.94 218 SER A C 1
ATOM 1707 O O . SER A 1 218 ? 0.754 13.257 45.477 1.00 89.94 218 SER A O 1
ATOM 1709 N N . GLN A 1 219 ? -0.138 12.613 43.526 1.00 91.50 219 GLN A N 1
ATOM 1710 C CA . GLN A 1 219 ? -1.536 12.665 43.970 1.00 91.50 219 GLN A CA 1
ATOM 1711 C C . GLN A 1 219 ? -1.946 11.464 44.832 1.00 91.50 219 GLN A C 1
ATOM 1713 O O . GLN A 1 219 ? -2.778 11.596 45.725 1.00 91.50 219 GLN A O 1
ATOM 1718 N N . THR A 1 220 ? -1.390 10.286 44.551 1.00 90.38 220 THR A N 1
ATOM 1719 C CA . THR A 1 220 ? -1.776 9.023 45.207 1.00 90.38 220 THR A CA 1
ATOM 1720 C C . THR A 1 220 ? -0.855 8.625 46.359 1.00 90.38 220 THR A C 1
ATOM 1722 O O . THR A 1 220 ? -1.174 7.697 47.099 1.00 90.38 220 THR A O 1
ATOM 1725 N N . GLY A 1 221 ? 0.292 9.292 46.509 1.00 90.62 221 GLY A N 1
ATOM 1726 C CA . GLY A 1 221 ? 1.339 8.916 47.459 1.00 90.62 221 GLY A CA 1
ATOM 1727 C C . GLY A 1 221 ? 2.098 7.642 47.069 1.00 90.62 221 GLY A C 1
ATOM 1728 O O . GLY A 1 221 ? 2.846 7.106 47.884 1.00 90.62 221 GLY A O 1
ATOM 1729 N N . LEU A 1 222 ? 1.912 7.130 45.846 1.00 90.62 222 LEU A N 1
ATOM 1730 C CA . LEU A 1 222 ? 2.650 5.973 45.343 1.00 90.62 222 LEU A CA 1
ATOM 1731 C C . LEU A 1 222 ? 4.101 6.354 45.048 1.00 90.62 222 LEU A C 1
ATOM 1733 O O . LEU A 1 222 ? 4.366 7.324 44.346 1.00 90.62 222 LEU A O 1
ATOM 1737 N N . HIS A 1 223 ? 5.046 5.538 45.506 1.00 91.00 223 HIS A N 1
ATOM 1738 C CA . HIS A 1 223 ? 6.468 5.696 45.205 1.00 91.00 223 HIS A CA 1
ATOM 1739 C C . HIS A 1 223 ? 7.100 4.340 44.884 1.00 91.00 223 HIS A C 1
ATOM 1741 O O . HIS A 1 223 ? 6.531 3.291 45.177 1.00 91.00 223 HIS A O 1
ATOM 1747 N N . SER A 1 224 ? 8.292 4.336 44.289 1.00 85.81 224 SER A N 1
ATOM 1748 C CA . SER A 1 224 ? 8.939 3.123 43.756 1.00 85.81 224 SER A CA 1
ATOM 1749 C C . SER A 1 224 ? 9.186 2.010 44.786 1.00 85.81 224 SER A C 1
ATOM 1751 O O . SER A 1 224 ? 9.342 0.847 44.416 1.00 85.81 224 SER A O 1
ATOM 1753 N N . GLN A 1 225 ? 9.190 2.350 46.078 1.00 86.38 225 GLN A N 1
ATOM 1754 C CA . GLN A 1 225 ? 9.336 1.396 47.182 1.00 86.38 225 GLN A CA 1
ATOM 1755 C C . GLN A 1 225 ? 7.994 0.826 47.675 1.00 86.38 225 GLN A C 1
ATOM 1757 O O . GLN A 1 225 ? 7.984 -0.136 48.440 1.00 86.38 225 GLN A O 1
ATOM 1762 N N . SER A 1 226 ? 6.853 1.387 47.259 1.00 86.81 226 SER A N 1
ATOM 1763 C CA . SER A 1 226 ? 5.541 0.846 47.609 1.00 86.81 226 SER A CA 1
ATOM 1764 C C . SER A 1 226 ? 5.335 -0.507 46.918 1.00 86.81 226 SER A C 1
ATOM 1766 O O . SER A 1 226 ? 5.509 -0.630 45.705 1.00 86.81 226 SER A O 1
ATOM 1768 N N . ALA A 1 227 ? 4.875 -1.522 47.654 1.00 85.75 227 ALA A N 1
ATOM 1769 C CA . ALA A 1 227 ? 4.612 -2.854 47.091 1.00 85.75 227 ALA A CA 1
ATOM 1770 C C . ALA A 1 227 ? 3.606 -2.828 45.918 1.00 85.75 227 ALA A C 1
ATOM 1772 O O . ALA A 1 227 ? 3.699 -3.631 44.991 1.00 85.75 227 ALA A O 1
ATOM 1773 N N . ALA A 1 228 ? 2.674 -1.868 45.928 1.00 86.12 228 ALA A N 1
ATOM 1774 C CA . ALA A 1 228 ? 1.673 -1.679 44.880 1.00 86.12 228 ALA A CA 1
ATOM 1775 C C . ALA A 1 228 ? 2.204 -0.965 43.621 1.00 86.12 228 ALA A C 1
ATOM 1777 O O . ALA A 1 228 ? 1.542 -1.002 42.583 1.00 86.12 228 ALA A O 1
ATOM 1778 N N . TYR A 1 229 ? 3.386 -0.340 43.683 1.00 88.94 229 TYR A N 1
ATOM 1779 C CA . TYR A 1 229 ? 3.876 0.572 42.647 1.00 88.94 229 TYR A CA 1
ATOM 1780 C C . TYR A 1 229 ? 3.992 -0.092 41.278 1.00 88.94 229 TYR A C 1
ATOM 1782 O O . TYR A 1 229 ? 3.466 0.422 40.297 1.00 88.94 229 TYR A O 1
ATOM 1790 N N . ARG A 1 230 ? 4.622 -1.272 41.207 1.00 83.19 230 ARG A N 1
ATOM 1791 C CA . ARG A 1 230 ? 4.843 -1.969 39.927 1.00 83.19 230 ARG A CA 1
ATOM 1792 C C . ARG A 1 230 ? 3.534 -2.316 39.223 1.00 83.19 230 ARG A C 1
ATOM 1794 O O . ARG A 1 230 ? 3.428 -2.151 38.012 1.00 83.19 230 ARG A O 1
ATOM 1801 N N . ASN A 1 231 ? 2.537 -2.775 39.980 1.00 82.81 231 ASN A N 1
ATOM 1802 C CA . ASN A 1 231 ? 1.227 -3.112 39.426 1.00 82.81 231 ASN A CA 1
ATOM 1803 C C . ASN A 1 231 ? 0.456 -1.854 39.015 1.00 82.81 231 ASN A C 1
ATOM 1805 O O . ASN A 1 231 ? -0.162 -1.841 37.954 1.00 82.81 231 ASN A O 1
ATOM 1809 N N . ALA A 1 232 ? 0.530 -0.788 39.814 1.00 88.56 232 ALA A N 1
ATOM 1810 C CA . ALA A 1 232 ? -0.108 0.483 39.499 1.00 88.56 232 ALA A CA 1
ATOM 1811 C C . ALA A 1 232 ? 0.492 1.129 38.237 1.00 88.56 232 ALA A C 1
ATOM 1813 O O . ALA A 1 232 ? -0.260 1.508 37.343 1.00 88.56 232 ALA A O 1
ATOM 1814 N N . TYR A 1 233 ? 1.823 1.151 38.111 1.00 89.12 233 TYR A N 1
ATOM 1815 C CA . TYR A 1 233 ? 2.520 1.660 36.927 1.00 89.12 233 TYR A CA 1
ATOM 1816 C C . TYR A 1 233 ? 2.190 0.837 35.677 1.00 89.12 233 TYR A C 1
ATOM 1818 O O . TYR A 1 233 ? 1.817 1.389 34.646 1.00 89.12 233 TYR A O 1
ATOM 1826 N N . ARG A 1 234 ? 2.225 -0.500 35.774 1.00 82.56 234 ARG A N 1
ATOM 1827 C CA . ARG A 1 234 ? 1.841 -1.381 34.660 1.00 82.56 234 ARG A CA 1
ATOM 1828 C C . ARG A 1 234 ? 0.413 -1.106 34.185 1.00 82.56 234 ARG A C 1
ATOM 1830 O O . ARG A 1 234 ? 0.180 -1.001 32.984 1.00 82.56 234 ARG A O 1
ATOM 1837 N N . ASN A 1 235 ? -0.537 -0.981 35.110 1.00 85.44 235 ASN A N 1
ATOM 1838 C CA . ASN A 1 235 ? -1.932 -0.701 34.773 1.00 85.44 235 ASN A CA 1
ATOM 1839 C C . ASN A 1 235 ? -2.108 0.699 34.175 1.00 85.44 235 ASN A C 1
ATOM 1841 O O . ASN A 1 235 ? -2.881 0.858 33.233 1.00 85.44 235 ASN A O 1
ATOM 1845 N N . PHE A 1 236 ? -1.368 1.691 34.674 1.00 88.88 236 PHE A N 1
ATOM 1846 C CA . PHE A 1 236 ? -1.336 3.041 34.120 1.00 88.88 236 PHE A CA 1
ATOM 1847 C C . PHE A 1 236 ? -0.851 3.042 32.664 1.00 88.88 236 PHE A C 1
ATOM 1849 O O . PHE A 1 236 ? -1.552 3.546 31.783 1.00 88.88 236 PHE A O 1
ATOM 1856 N N . VAL A 1 237 ? 0.291 2.400 32.391 1.00 82.06 237 VAL A N 1
ATOM 1857 C CA . VAL A 1 237 ? 0.850 2.281 31.036 1.00 82.06 237 VAL A CA 1
ATOM 1858 C C . VAL A 1 237 ? -0.126 1.556 30.111 1.00 82.06 237 VAL A C 1
ATOM 1860 O O . VAL A 1 237 ? -0.382 2.036 29.009 1.00 82.06 237 VAL A O 1
ATOM 1863 N N . LEU A 1 238 ? -0.727 0.444 30.552 1.00 76.56 238 LEU A N 1
ATOM 1864 C CA . LEU A 1 238 ? -1.711 -0.300 29.756 1.00 76.56 238 LEU A CA 1
ATOM 1865 C C . LEU A 1 238 ? -2.963 0.537 29.456 1.00 76.56 238 LEU A C 1
ATOM 1867 O O . LEU A 1 238 ? -3.388 0.598 28.306 1.00 76.56 238 LEU A O 1
ATOM 1871 N N . ALA A 1 239 ? -3.525 1.235 30.445 1.00 77.19 239 ALA A N 1
ATOM 1872 C CA . ALA A 1 239 ? -4.704 2.080 30.249 1.00 77.19 239 ALA A CA 1
ATOM 1873 C C . ALA A 1 239 ? -4.444 3.216 29.243 1.00 77.19 239 ALA A C 1
ATOM 1875 O O . ALA A 1 239 ? -5.278 3.496 28.381 1.00 77.19 239 ALA A O 1
ATOM 1876 N N . LYS A 1 240 ? -3.262 3.838 29.306 1.00 77.19 240 LYS A N 1
ATOM 1877 C CA . LYS A 1 240 ? -2.848 4.899 28.376 1.00 77.19 240 LYS A CA 1
ATOM 1878 C C . LYS A 1 240 ? -2.511 4.360 26.982 1.00 77.19 240 LYS A C 1
ATOM 1880 O O . LYS A 1 240 ? -2.836 5.004 25.988 1.00 77.19 240 LYS A O 1
ATOM 1885 N N . SER A 1 241 ? -1.961 3.149 26.910 1.00 61.62 241 SER A N 1
ATOM 1886 C CA . SER A 1 241 ? -1.673 2.428 25.661 1.00 61.62 241 SER A CA 1
ATOM 1887 C C . SER A 1 241 ? -2.931 1.965 24.916 1.00 61.62 241 SER A C 1
ATOM 1889 O O . SER A 1 241 ? -2.881 1.774 23.707 1.00 61.62 241 SER A O 1
ATOM 1891 N N . CYS A 1 242 ? -4.062 1.793 25.610 1.00 46.84 242 CYS A N 1
ATOM 1892 C CA . CYS A 1 242 ? -5.357 1.471 24.998 1.00 46.84 242 CYS A CA 1
ATOM 1893 C C . CYS A 1 242 ? -6.110 2.718 24.494 1.00 46.84 242 CYS A C 1
ATOM 1895 O O . CYS A 1 242 ? -6.875 2.626 23.537 1.00 46.84 242 CYS A O 1
ATOM 1897 N N . LEU A 1 243 ? -5.899 3.883 25.122 1.00 41.47 243 LEU A N 1
ATOM 1898 C CA . LEU A 1 243 ? -6.500 5.168 24.720 1.00 41.47 243 LEU A CA 1
ATOM 1899 C C . LEU A 1 243 ? -5.839 5.764 23.471 1.00 41.47 243 LEU A C 1
ATOM 1901 O O . LEU A 1 243 ? -6.483 6.444 22.675 1.00 41.47 243 LEU A O 1
ATOM 1905 N N . VAL A 1 244 ? -4.553 5.487 23.288 1.00 43.47 244 VAL A N 1
ATOM 1906 C CA . VAL A 1 244 ? -3.797 5.817 22.086 1.00 43.47 244 VAL A CA 1
ATOM 1907 C C . VAL A 1 244 ? -3.660 4.507 21.327 1.00 43.47 244 VAL A C 1
ATOM 1909 O O . VAL A 1 244 ? -2.801 3.728 21.697 1.00 43.47 244 VAL A O 1
ATOM 1912 N N . GLY A 1 245 ? -4.501 4.210 20.330 1.00 36.91 245 GLY A N 1
ATOM 1913 C CA . GLY A 1 245 ? -4.481 2.943 19.569 1.00 36.91 245 GLY A CA 1
ATOM 1914 C C . GLY A 1 245 ? -3.174 2.670 18.797 1.00 36.91 245 GLY A C 1
ATOM 1915 O O . GLY A 1 245 ? -3.178 2.597 17.573 1.00 36.91 245 GLY A O 1
ATOM 1916 N N . ARG A 1 246 ? -2.045 2.570 19.504 1.00 43.75 246 ARG A N 1
ATOM 1917 C CA . ARG A 1 246 ? -0.660 2.545 19.020 1.00 43.75 246 ARG A CA 1
ATOM 1918 C C . ARG A 1 246 ? 0.174 1.430 19.642 1.00 43.75 246 ARG A C 1
ATOM 1920 O O . ARG A 1 246 ? 1.260 1.170 19.138 1.00 43.75 246 ARG A O 1
ATOM 1927 N N . VAL A 1 247 ? -0.312 0.724 20.662 1.00 39.47 247 VAL A N 1
ATOM 1928 C CA . VAL A 1 247 ? 0.310 -0.543 21.061 1.00 39.47 247 VAL A CA 1
ATOM 1929 C C . VAL A 1 247 ? -0.463 -1.661 20.386 1.00 39.47 247 VAL A C 1
ATOM 1931 O O . VAL A 1 247 ? -1.528 -2.070 20.841 1.00 39.47 247 VAL A O 1
ATOM 1934 N N . GLY A 1 248 ? 0.069 -2.124 19.254 1.00 37.53 248 GLY A N 1
ATOM 1935 C CA . GLY A 1 248 ? -0.371 -3.367 18.643 1.00 37.53 248 GLY A CA 1
ATOM 1936 C C . GLY A 1 248 ? -0.332 -4.467 19.696 1.00 37.53 248 GLY A C 1
ATOM 1937 O O . GLY A 1 248 ? 0.726 -4.795 20.231 1.00 37.53 248 GLY A O 1
ATOM 1938 N N . THR A 1 249 ? -1.494 -5.024 20.011 1.00 36.28 249 THR A N 1
ATOM 1939 C CA . THR A 1 249 ? -1.608 -6.254 20.780 1.00 36.28 249 THR A CA 1
ATOM 1940 C C . THR A 1 249 ? -1.053 -7.393 19.930 1.00 36.28 249 THR A C 1
ATOM 1942 O O . THR A 1 249 ? -1.776 -8.120 19.253 1.00 36.28 249 THR A O 1
ATOM 1945 N N . TYR A 1 250 ? 0.267 -7.565 19.957 1.00 32.16 250 TYR A N 1
ATOM 1946 C CA . TYR A 1 250 ? 0.859 -8.855 19.645 1.00 32.16 250 TYR A CA 1
ATOM 1947 C C . TYR A 1 250 ? 0.390 -9.841 20.719 1.00 32.16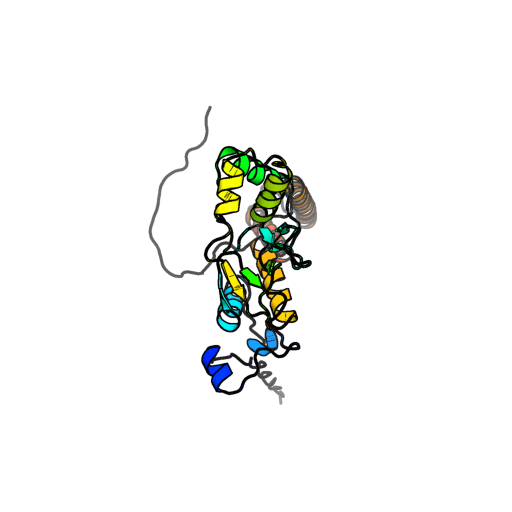 250 TYR A C 1
ATOM 1949 O O . TYR A 1 250 ? 0.854 -9.812 21.851 1.00 32.16 250 TYR A O 1
ATOM 1957 N N . GLY A 1 251 ? -0.583 -10.674 20.345 1.00 35.66 251 GLY A N 1
ATOM 1958 C CA . GLY A 1 251 ? -0.855 -11.979 20.940 1.00 35.66 251 GLY A CA 1
ATOM 1959 C C . GLY A 1 251 ? -1.126 -12.023 22.444 1.00 35.66 251 GLY A C 1
ATOM 1960 O O . GLY A 1 251 ? -0.246 -12.354 23.226 1.00 35.66 251 GLY A O 1
ATOM 1961 N N . HIS A 1 252 ? -2.397 -11.919 22.827 1.00 28.95 252 HIS A N 1
ATOM 1962 C CA . HIS A 1 252 ? -2.912 -12.768 23.900 1.00 28.95 252 HIS A CA 1
ATOM 1963 C C . HIS A 1 252 ? -4.229 -13.398 23.447 1.00 28.95 252 HIS A C 1
ATOM 1965 O O . HIS A 1 252 ? -5.306 -12.830 23.599 1.00 28.95 252 HIS A O 1
ATOM 1971 N N . ARG A 1 253 ? -4.136 -14.609 22.882 1.00 27.06 253 ARG A N 1
ATOM 1972 C CA . ARG A 1 253 ? -5.211 -15.583 23.086 1.00 27.06 253 ARG A CA 1
ATOM 1973 C C . ARG A 1 253 ? -5.141 -15.989 24.562 1.00 27.06 253 ARG A C 1
ATOM 1975 O O . ARG A 1 253 ? -4.046 -16.337 25.010 1.00 27.06 253 ARG A O 1
ATOM 1982 N N . PRO A 1 254 ? -6.247 -15.989 25.316 1.00 29.47 254 PRO A N 1
ATOM 1983 C CA . PRO A 1 254 ? -6.310 -16.777 26.530 1.00 29.47 254 PRO A CA 1
ATOM 1984 C C . PRO A 1 254 ? -6.391 -18.244 26.089 1.00 29.47 254 PRO A C 1
ATOM 1986 O O . PRO A 1 254 ? -7.468 -18.760 25.811 1.00 29.47 254 PRO A O 1
ATOM 1989 N N . SER A 1 255 ? -5.246 -18.907 25.922 1.00 30.47 255 SER A N 1
ATOM 1990 C CA . SER A 1 255 ? -5.227 -20.367 25.940 1.00 30.47 255 SER A CA 1
ATOM 1991 C C . SER A 1 255 ? -5.214 -20.786 27.402 1.00 30.47 255 SER A C 1
ATOM 1993 O O . SER A 1 255 ? -4.172 -20.783 28.060 1.00 30.47 255 SER A O 1
ATOM 1995 N N . GLU A 1 256 ? -6.391 -21.123 27.915 1.00 33.28 256 GLU A N 1
ATOM 1996 C CA . GLU A 1 256 ? -6.475 -22.092 28.995 1.00 33.28 256 GLU A CA 1
ATOM 1997 C C . GLU A 1 256 ? -5.720 -23.357 28.559 1.00 33.28 256 GLU A C 1
ATOM 1999 O O . GLU A 1 256 ? -5.783 -23.765 27.399 1.00 33.28 256 GLU A O 1
ATOM 2004 N N . THR A 1 257 ? -4.999 -23.957 29.505 1.00 36.75 257 THR A N 1
ATOM 2005 C CA . THR A 1 257 ? -4.220 -25.202 29.394 1.00 36.75 257 THR A CA 1
ATOM 2006 C C . THR A 1 257 ? -2.903 -25.140 28.606 1.00 36.75 257 THR A C 1
ATOM 2008 O O . THR A 1 257 ? -2.839 -25.444 27.424 1.00 36.75 257 THR A O 1
ATOM 2011 N N . GLN A 1 258 ? -1.808 -24.869 29.324 1.00 27.78 258 GLN A N 1
ATOM 2012 C CA . GLN A 1 258 ? -0.651 -25.777 29.361 1.00 27.78 258 GLN A CA 1
ATOM 2013 C C . GLN A 1 258 ? 0.288 -25.391 30.511 1.00 27.78 258 GLN A C 1
ATOM 2015 O O . GLN A 1 258 ? 1.165 -24.539 30.409 1.00 27.78 258 GLN A O 1
ATOM 2020 N N . THR A 1 259 ? 0.082 -26.053 31.644 1.00 32.22 259 THR A N 1
ATOM 2021 C CA . THR A 1 259 ? 1.125 -26.353 32.620 1.00 32.22 259 THR A CA 1
ATOM 2022 C C . THR A 1 259 ? 2.221 -27.129 31.898 1.00 32.22 259 THR A C 1
ATOM 2024 O O . THR A 1 259 ? 1.945 -28.240 31.477 1.00 32.22 259 THR A O 1
ATOM 2027 N N . HIS A 1 260 ? 3.432 -26.588 31.766 1.00 30.06 260 HIS A N 1
ATOM 2028 C CA . HIS A 1 260 ? 4.672 -27.359 31.897 1.00 30.06 260 HIS A CA 1
ATOM 2029 C C . HIS A 1 260 ? 5.868 -26.430 32.140 1.00 30.06 260 HIS A C 1
ATOM 2031 O O . HIS A 1 260 ? 6.018 -25.365 31.551 1.00 30.06 260 HIS A O 1
ATOM 2037 N N . TYR A 1 261 ? 6.674 -26.872 33.096 1.00 29.56 261 TYR A N 1
ATOM 2038 C CA . TYR A 1 261 ? 7.851 -26.262 33.683 1.00 29.56 261 TYR A CA 1
ATOM 2039 C C . TYR A 1 261 ? 8.920 -25.872 32.657 1.00 29.56 261 TYR A C 1
ATOM 2041 O O . TYR A 1 261 ? 9.315 -26.702 31.847 1.00 29.56 261 TYR A O 1
ATOM 2049 N N . TYR A 1 262 ? 9.495 -24.678 32.812 1.00 26.59 262 TYR A N 1
ATOM 2050 C CA . TYR A 1 262 ? 10.909 -24.445 32.516 1.00 26.59 262 TYR A CA 1
ATOM 2051 C C . TYR A 1 262 ? 11.525 -23.596 33.630 1.00 26.59 262 TYR A C 1
ATOM 2053 O O . TYR A 1 262 ? 11.388 -22.378 33.694 1.00 26.59 262 TYR A O 1
ATOM 2061 N N . THR A 1 263 ? 12.179 -24.296 34.550 1.00 31.08 263 THR A N 1
ATOM 2062 C CA . THR A 1 263 ? 13.187 -23.773 35.469 1.00 31.08 263 THR A CA 1
ATOM 2063 C C . THR A 1 263 ? 14.508 -23.632 34.714 1.00 31.08 263 THR A C 1
ATOM 2065 O O . THR A 1 263 ? 15.033 -24.629 34.221 1.00 31.08 263 THR A O 1
ATOM 2068 N N . GLY A 1 264 ? 15.067 -22.425 34.646 1.00 26.27 264 GLY A N 1
ATOM 2069 C CA . GLY A 1 264 ? 16.419 -22.175 34.139 1.00 26.27 264 GLY A CA 1
ATOM 2070 C C . GLY A 1 264 ? 16.865 -20.748 34.485 1.00 26.27 264 GLY A C 1
ATOM 2071 O O . GLY A 1 264 ? 16.058 -19.839 34.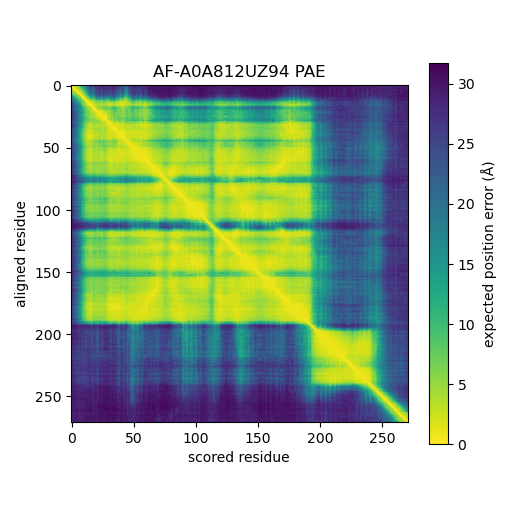306 1.00 26.27 264 GLY A O 1
ATOM 2072 N N . PRO A 1 265 ? 18.063 -20.541 35.064 1.00 31.97 265 PRO A N 1
ATOM 2073 C CA . PRO A 1 265 ? 18.320 -19.433 35.982 1.00 31.97 265 PRO A CA 1
ATOM 2074 C C . PRO A 1 265 ? 18.761 -18.125 35.315 1.00 31.97 265 PRO A C 1
ATOM 2076 O O . PRO A 1 265 ? 19.315 -18.108 34.218 1.00 31.97 265 PRO A O 1
ATOM 2079 N N . LEU A 1 266 ? 18.556 -17.041 36.075 1.00 31.53 266 LEU A N 1
ATOM 2080 C CA . LEU A 1 266 ? 19.193 -15.737 35.914 1.00 31.53 266 LEU A CA 1
ATOM 2081 C C . LEU A 1 266 ? 20.700 -15.882 35.674 1.00 31.53 266 LEU A C 1
ATOM 2083 O O . LEU A 1 266 ? 21.394 -16.504 36.478 1.00 31.53 266 LEU A O 1
ATOM 2087 N N . LEU A 1 267 ? 21.211 -15.194 34.656 1.00 29.19 267 LEU A N 1
ATOM 2088 C CA . LEU A 1 267 ? 22.597 -14.745 34.650 1.00 29.19 267 LEU A CA 1
ATOM 2089 C C . LEU A 1 267 ? 22.602 -13.235 34.857 1.00 29.19 267 LEU A C 1
ATOM 2091 O O . LEU A 1 267 ? 22.120 -12.464 34.028 1.00 29.19 267 LEU A O 1
ATOM 2095 N N . MET A 1 268 ? 23.086 -12.868 36.040 1.00 29.42 268 MET A N 1
ATOM 2096 C CA . MET A 1 268 ? 23.496 -11.521 36.393 1.00 29.42 268 MET A CA 1
ATOM 2097 C C . MET A 1 268 ? 24.732 -11.135 35.576 1.00 29.42 268 MET A C 1
ATOM 2099 O O . MET A 1 268 ? 25.547 -11.987 35.224 1.00 29.42 268 MET A O 1
ATOM 2103 N N . TYR A 1 269 ? 24.837 -9.843 35.286 1.00 29.20 269 TYR A N 1
ATOM 2104 C CA . TYR A 1 269 ? 26.050 -9.207 34.788 1.00 29.20 269 TYR A CA 1
ATOM 2105 C C . TYR A 1 269 ? 27.207 -9.380 35.776 1.00 29.20 269 TYR A C 1
ATOM 2107 O O . TYR A 1 269 ? 26.970 -9.347 36.980 1.00 29.20 269 TYR A O 1
ATOM 2115 N N . ASP A 1 270 ? 28.430 -9.479 35.250 1.00 29.70 270 ASP A N 1
ATOM 2116 C CA . ASP A 1 270 ? 29.566 -8.679 35.720 1.00 29.70 270 ASP A CA 1
ATOM 2117 C C . ASP A 1 270 ? 30.693 -8.642 34.667 1.00 29.70 270 ASP A C 1
ATOM 2119 O O . ASP A 1 270 ? 30.885 -9.603 33.916 1.00 29.70 270 ASP A O 1
ATOM 2123 N N . VAL A 1 271 ? 31.438 -7.525 34.716 1.00 35.81 271 VAL A N 1
ATOM 2124 C CA . VAL A 1 271 ? 32.554 -6.999 33.887 1.00 35.81 271 VAL A CA 1
ATOM 2125 C C . VAL A 1 271 ? 32.167 -6.111 32.704 1.00 35.81 271 VAL A C 1
ATOM 2127 O O . VAL A 1 271 ? 31.698 -6.621 31.664 1.00 35.81 271 VAL A O 1
#

Secondary structure (DSSP, 8-state):
------------PPPTTTTS-HHHHHHTT--TT-TT--HHHHH-SS---HHHHHHHHHHHHEEEEEEE-SEEE-TTSSSEEESEEE-TTSPP--HHHHHHHHHHHHHH------SS--EEE-SSTT-PSSEEESS--HHHHHHHHHHHH-TT---HHHHHHHHH-EEEEEEE-TTS-HHHHHHHHHHHHHHT-S-SS-HHHHHHHHHHHHHHHHHHHHHHT--TTSTTHHHHHHHHHHHHHHHTTTS------------------------

Foldseek 3Di:
DDDPPPPPDDDFFAALPRVHQLVVSVVVVNDQLPQPDAQCNHHTPCRDAAVVLLVSLCSNFWPWWDFAFQWDQDPVSPDIDGQEDEDPLADDADVVLLVVLLVCLLPPLDLDPPDDQWEWEQQDPVSDGNIYTLDDYSSSSSLVVNVVVCPVVPRPSSVSNNVRGHGGGIYGYNSRHPNSSSVSSNSNNLVVLPDVDDPVNVVVVVVVLVVVVVVVCVVPVDDPPDPCNVVVSVVSVVVVCVVVVRPPPPDDDPDDDDDDDDDDDDDDDDD

Mean predicted aligned error: 14.63 Å